Protein AF-A0A2T2UH07-F1 (afdb_monomer)

Nearest PDB structures (foldseek):
  4gcz-assembly1_A  TM=5.084E-01  e=6.368E-14  Bacillus subtilis subsp. subtilis str. 168
  8a7f-assembly1_A  TM=4.560E-01  e=9.699E-15  Pseudomonas putida KT2440
  8a6x-assembly1_B  TM=4.519E-01  e=6.368E-14  Pseudomonas putida KT2440
  4hh2-assembly1_C  TM=7.909E-01  e=1.854E-07  Cereibacter sphaeroides 2.4.1
  4hh2-assembly1_D  TM=7.813E-01  e=3.471E-07  Cereibacter sphaeroides 2.4.1

Secondary structure (DSSP, 8-state):
-------HHHHHHHHHHHHHHHHHHHHHHHHHHHS-SS------HHHHHHHHHHHHHHHHHHHHH-SSEEEEEETTT-BEEEE-HHHHHHH---HHHHTT-BTTTTT-BSSHHHHHHHHHHHHH-SEEEEEEEEEE-TTS-EEEEEEEEEEEEETTEEEEEEEEEE-HHHHHHHHHHHHHHHHHHHHHHHHHHHHHHHHHHHHHHHHHHHHHHHHHHHHHHHHHTT--THHHHHHHHHHHHHHHHHHHHHHHHHHHHHHHT------EEEEHHHHHHHHHHHHHHHHHHTT-EEEE---SS--EEEE-HHHHHHHHHHHHHHHHHHHHHHHHH--STT----SS--EEEE--

Mean predicted aligned error: 16.07 Å

Solvent-accessible surface area (backbone atoms only — not comparable to full-atom values): 19758 Å² total; per-residue (Å²): 134,82,77,86,78,72,48,74,66,52,47,52,48,49,52,48,50,53,48,54,53,52,54,51,49,51,52,56,59,54,54,62,70,71,64,82,73,84,81,92,74,94,73,68,78,66,67,73,61,48,54,64,54,50,52,56,54,49,51,55,49,51,53,52,67,34,84,51,20,35,37,36,22,34,58,85,81,44,21,25,74,41,65,21,62,30,33,27,66,72,32,67,44,53,63,78,73,46,44,71,34,30,56,74,83,65,55,30,49,68,54,70,64,57,57,55,54,55,47,62,48,51,76,78,32,65,58,48,70,78,39,76,48,52,35,26,24,77,87,66,52,76,42,38,28,40,31,30,38,37,61,46,74,56,98,87,42,59,28,32,41,39,40,42,38,82,39,42,71,59,52,50,52,53,50,52,52,52,50,55,50,50,51,52,52,51,54,50,53,53,52,50,54,50,30,43,51,52,24,56,51,46,50,52,52,44,56,66,50,47,55,59,48,53,52,52,45,52,52,39,58,59,46,55,80,77,42,68,74,78,55,33,58,53,39,54,49,52,42,54,52,49,54,52,48,50,56,52,46,52,53,52,40,54,51,30,27,58,72,42,69,69,59,84,77,71,60,41,83,37,53,52,57,62,42,51,50,53,40,50,64,67,48,40,64,63,35,44,75,65,62,33,41,77,49,82,65,76,78,92,66,89,46,72,44,74,41,32,62,69,62,49,35,50,54,52,41,53,53,51,53,51,48,44,54,52,53,47,50,52,66,75,64,71,64,70,88,88,53,83,87,83,74,89,59,68,68,51,74,50,84,119

Foldseek 3Di:
DDDDQQDPVRLVVVVVVLVVLVVVVVVVVVVVVPPPPDDDDDDDPPPVVVVVVVSVVVNVCCQQPDCWWKFKAFLPQQATCFTYVNVCVVQVDDGVVRGRDHLVNQVFAPDPVVVVVVSVVCVVPQKDFQDWGWTAHPVRDIFIWGKIWGWDADPNTIIIMITTGGCRVVVVVVVVVVVVVVVVVVVVVVQLVVLVVVLVVLVVVLVVLVVVLVVLLVVLVVVCVVDDDPVNVVSVVSNVVSVVVNVVSVVVNVVSCVSNVVDDWQWDKDQVVVLLVVLLVVCCVVLVVLQAAEDEDDDPDTDIDGGRSVVSSVVSNVVSVVLSVVVSVVVVVQDDPPDGPDDGHDYDYDPD

Radius of gyration: 42.81 Å; Cα contacts (8 Å, |Δi|>4): 364; chains: 1; bounding box: 102×43×105 Å

pLDDT: mean 77.76, std 18.37, range [28.16, 96.38]

Sequence (352 aa):
MSEPHLTRDELLSENRRLRDALARERAAGESSGAAAGKGSSEASPSAEEDLPRASETLFQRLFRASPVALTLSDFEEKRFIDVNPAMCRLTGYERGELRGRSFAEMDLWEDPGEHEEVRARLDAEDALHDREMRLRTKTGETRELLASFQRLRVRGTEALLSVLADISARKQAERSLREARQETKRAHEQAQDLAQFRSSVITNVTHEVRTPLTVILGFTSILREGVDGSHRRFVDLIERSGQRLLMTLDSILDLAQLESGTLDVDAYPQNVLDVADNVANTTRPFAEEKGLTFETHLPNEALYAEVDAELLARALGHLLDNAVVLIASLLVGGLVGGIPLLGPALTLLAYL

Structure (mmCIF, N/CA/C/O backbone):
data_AF-A0A2T2UH07-F1
#
_entry.id   AF-A0A2T2UH07-F1
#
loop_
_atom_site.group_PDB
_atom_site.id
_atom_site.type_symbol
_atom_site.label_atom_id
_atom_site.label_alt_id
_atom_site.label_comp_id
_atom_site.label_asym_id
_atom_site.label_entity_id
_atom_site.label_seq_id
_atom_site.pdbx_PDB_ins_code
_atom_site.Cartn_x
_atom_site.Cartn_y
_atom_site.Cartn_z
_atom_site.occupancy
_atom_site.B_iso_or_equiv
_atom_site.auth_seq_id
_atom_site.auth_comp_id
_atom_site.auth_asym_id
_atom_site.auth_atom_id
_atom_site.pdbx_PDB_model_num
ATOM 1 N N . MET A 1 1 ? -18.310 -22.591 11.960 1.00 29.55 1 MET A N 1
ATOM 2 C CA . MET A 1 1 ? -19.430 -21.666 12.224 1.00 29.55 1 MET A CA 1
ATOM 3 C C . MET A 1 1 ? -18.843 -20.454 12.925 1.00 29.55 1 MET A C 1
ATOM 5 O O . MET A 1 1 ? -18.616 -20.533 14.122 1.00 29.55 1 MET A O 1
ATOM 9 N N . SER A 1 2 ? -18.474 -19.410 12.177 1.00 28.16 2 SER A N 1
ATOM 10 C CA . SER A 1 2 ? -17.983 -18.162 12.777 1.00 28.16 2 SER A CA 1
ATOM 11 C C . SER A 1 2 ? -19.137 -17.469 13.487 1.00 28.16 2 SER A C 1
ATOM 13 O O . SER A 1 2 ? -20.190 -17.274 12.880 1.00 28.16 2 SER A O 1
ATOM 15 N N . GLU A 1 3 ? -18.953 -17.132 14.763 1.00 33.72 3 GLU A N 1
ATOM 16 C CA . GLU A 1 3 ? -19.869 -16.234 15.463 1.00 33.72 3 GLU A CA 1
ATOM 17 C C . GLU A 1 3 ? -19.932 -14.894 14.704 1.00 33.72 3 GLU A C 1
ATOM 19 O O . GLU A 1 3 ? -18.903 -14.419 14.216 1.00 33.72 3 GLU A O 1
ATOM 24 N N . PRO A 1 4 ? -21.119 -14.287 14.544 1.00 35.44 4 PRO A N 1
ATOM 25 C CA . PRO A 1 4 ? -21.238 -12.990 13.897 1.00 35.44 4 PRO A CA 1
ATOM 26 C C . PRO A 1 4 ? -20.537 -11.931 14.758 1.00 35.44 4 PRO A C 1
ATOM 28 O O . PRO A 1 4 ? -21.011 -11.565 15.832 1.00 35.44 4 PRO A O 1
ATOM 31 N N . HIS A 1 5 ? -19.386 -11.451 14.290 1.00 46.28 5 HIS A N 1
ATOM 32 C CA . HIS A 1 5 ? -18.683 -10.327 14.894 1.00 46.28 5 HIS A CA 1
ATOM 33 C C . HIS A 1 5 ? -19.433 -9.037 14.537 1.00 46.28 5 HIS A C 1
ATOM 35 O O . HIS A 1 5 ? -19.351 -8.580 13.398 1.00 46.28 5 HIS A O 1
ATOM 41 N N . LEU A 1 6 ? -20.179 -8.467 15.492 1.00 52.25 6 LEU A N 1
ATOM 42 C CA . LEU A 1 6 ? -20.796 -7.149 15.316 1.00 52.25 6 LEU A CA 1
ATOM 43 C C . LEU A 1 6 ? -19.697 -6.101 15.068 1.00 52.25 6 LEU A C 1
ATOM 45 O O . LEU A 1 6 ? -18.681 -6.060 15.766 1.00 52.25 6 LEU A O 1
ATOM 49 N N . THR A 1 7 ? -19.902 -5.246 14.073 1.00 55.38 7 THR A N 1
ATOM 50 C CA . THR A 1 7 ? -19.027 -4.109 13.758 1.00 55.38 7 THR A CA 1
ATOM 51 C C . THR A 1 7 ? -19.038 -3.065 14.886 1.00 55.38 7 THR A C 1
ATOM 53 O O . THR A 1 7 ? -19.928 -3.060 15.734 1.00 55.38 7 THR A O 1
ATOM 56 N N . ARG A 1 8 ? -18.057 -2.145 14.921 1.00 50.94 8 ARG A N 1
ATOM 57 C CA . ARG A 1 8 ? -17.991 -1.066 15.935 1.00 50.94 8 ARG A CA 1
ATOM 58 C C . ARG A 1 8 ? -19.293 -0.264 15.995 1.00 50.94 8 ARG A C 1
ATOM 60 O O . ARG A 1 8 ? -19.770 0.017 17.088 1.00 50.94 8 ARG A O 1
ATOM 67 N N . ASP A 1 9 ? -19.866 0.066 14.844 1.00 48.62 9 ASP A N 1
ATOM 68 C CA . ASP A 1 9 ? -21.102 0.845 14.772 1.00 48.62 9 ASP A CA 1
ATOM 69 C C . ASP A 1 9 ? -22.314 0.034 15.220 1.00 48.62 9 ASP A C 1
ATOM 71 O O . ASP A 1 9 ? -23.197 0.576 15.877 1.00 48.62 9 ASP A O 1
ATOM 75 N N . GLU A 1 10 ? -22.337 -1.273 14.957 1.00 55.38 10 GLU A N 1
ATOM 76 C CA . GLU A 1 10 ? -23.379 -2.168 15.459 1.00 55.38 10 GLU A CA 1
ATOM 77 C C . GLU A 1 10 ? -23.258 -2.393 16.968 1.00 55.38 10 GLU A C 1
ATOM 79 O O . GLU A 1 10 ? -24.269 -2.369 17.658 1.00 55.38 10 GLU A O 1
ATOM 84 N N . LEU A 1 11 ? -22.043 -2.529 17.506 1.00 55.81 11 LEU A N 1
ATOM 85 C CA . LEU A 1 11 ? -21.794 -2.606 18.947 1.00 55.81 11 LEU A CA 1
ATOM 86 C C . LEU A 1 11 ? -22.181 -1.304 19.639 1.00 55.81 11 LEU A C 1
ATOM 88 O O . LEU A 1 11 ? -22.871 -1.347 20.648 1.00 55.81 11 LEU A O 1
ATOM 92 N N . LEU A 1 12 ? -21.791 -0.151 19.094 1.00 53.97 12 LEU A N 1
ATOM 93 C CA . LEU A 1 12 ? -22.167 1.163 19.618 1.00 53.97 12 LEU A CA 1
ATOM 94 C C . LEU A 1 12 ? -23.670 1.416 19.490 1.00 53.97 12 LEU A C 1
ATOM 96 O O . LEU A 1 12 ? -24.272 1.961 20.412 1.00 53.97 12 LEU A O 1
ATOM 100 N N . SER A 1 13 ? -24.286 1.005 18.382 1.00 57.75 13 SER A N 1
ATOM 101 C CA . SER A 1 13 ? -25.732 1.075 18.163 1.00 57.75 13 SER A CA 1
ATOM 102 C C . SER A 1 13 ? -26.477 0.170 19.135 1.00 57.75 13 SER A C 1
ATOM 104 O O . SER A 1 13 ? -27.473 0.594 19.708 1.00 57.75 13 SER A O 1
ATOM 106 N N . GLU A 1 14 ? -26.007 -1.054 19.361 1.00 59.94 14 GLU A N 1
ATOM 107 C CA . GLU A 1 14 ? -26.623 -1.991 20.300 1.00 59.94 14 GLU A CA 1
ATOM 108 C C . GLU A 1 14 ? -26.431 -1.525 21.747 1.00 59.94 14 GLU A C 1
ATOM 110 O O . GLU A 1 14 ? -27.367 -1.563 22.539 1.00 59.94 14 GLU A O 1
ATOM 115 N N . ASN A 1 15 ? -25.264 -0.967 22.077 1.00 57.03 15 ASN A N 1
ATOM 116 C CA . ASN A 1 15 ? -25.001 -0.324 23.364 1.00 57.03 15 ASN A CA 1
ATOM 117 C C . ASN A 1 15 ? -25.944 0.873 23.566 1.00 57.03 15 ASN A C 1
ATOM 119 O O . ASN A 1 15 ? -26.558 1.001 24.620 1.00 57.03 15 ASN A O 1
ATOM 123 N N . ARG A 1 16 ? -26.144 1.702 22.532 1.00 63.16 16 ARG A N 1
ATOM 124 C CA . ARG A 1 16 ? -27.093 2.825 22.543 1.00 63.16 16 ARG A CA 1
ATOM 125 C C . ARG A 1 16 ? -28.542 2.343 22.681 1.00 63.16 16 ARG A C 1
ATOM 127 O O . ARG A 1 16 ? -29.267 2.865 23.515 1.00 63.16 16 ARG A O 1
ATOM 134 N N . ARG A 1 17 ? -28.944 1.288 21.964 1.00 65.12 17 ARG A N 1
ATOM 135 C CA . ARG A 1 17 ? -30.278 0.668 22.070 1.00 65.12 17 ARG A CA 1
ATOM 136 C C . ARG A 1 17 ? -30.548 0.095 23.455 1.00 65.12 17 ARG A C 1
ATOM 138 O O . ARG A 1 17 ? -31.638 0.303 23.983 1.00 65.12 17 ARG A O 1
ATOM 145 N N . LEU A 1 18 ? -29.579 -0.609 24.041 1.00 61.09 18 LEU A N 1
ATOM 146 C CA . LEU A 1 18 ? -29.684 -1.141 25.399 1.00 61.09 18 LEU A CA 1
ATOM 147 C C . LEU A 1 18 ? -29.817 0.007 26.406 1.00 61.09 18 LEU A C 1
ATOM 149 O O . LEU A 1 18 ? -30.733 -0.022 27.224 1.00 61.09 18 LEU A O 1
ATOM 153 N N . ARG A 1 19 ? -28.996 1.060 26.289 1.00 60.59 19 ARG A N 1
ATOM 154 C CA . ARG A 1 19 ? -29.122 2.283 27.103 1.00 60.59 19 ARG A CA 1
ATOM 155 C C . ARG A 1 19 ? -30.507 2.926 26.963 1.00 60.59 19 ARG A C 1
ATOM 157 O O . ARG A 1 19 ? -31.136 3.210 27.976 1.00 60.59 19 ARG A O 1
ATOM 164 N N . ASP A 1 20 ? -31.015 3.089 25.742 1.00 60.72 20 ASP A N 1
ATOM 165 C CA . ASP A 1 20 ? -32.325 3.701 25.477 1.00 60.72 20 ASP A CA 1
ATOM 166 C C . ASP A 1 20 ? -33.491 2.847 25.997 1.00 60.72 20 ASP A C 1
ATOM 168 O O . ASP A 1 20 ? -34.537 3.374 26.382 1.00 60.72 20 ASP A O 1
ATOM 172 N N . ALA A 1 21 ? -33.361 1.519 25.979 1.00 58.84 21 ALA A N 1
ATOM 173 C CA . ALA A 1 21 ? -34.345 0.614 26.569 1.00 58.84 21 ALA A CA 1
ATOM 174 C C . ALA A 1 21 ? -34.363 0.742 28.103 1.00 58.84 21 ALA A C 1
ATOM 176 O O . ALA A 1 21 ? -35.434 0.852 28.697 1.00 58.84 21 ALA A O 1
ATOM 177 N N . LEU A 1 22 ? -33.187 0.819 28.727 1.00 55.88 22 LEU A N 1
ATOM 178 C CA . LEU A 1 22 ? -33.018 0.978 30.174 1.00 55.88 22 LEU A CA 1
ATOM 179 C C . LEU A 1 22 ? -33.446 2.361 30.689 1.00 55.88 22 LEU A C 1
ATOM 181 O O . LEU A 1 22 ? -34.093 2.463 31.729 1.00 55.88 22 LEU A O 1
ATOM 185 N N . ALA A 1 23 ? -33.151 3.431 29.948 1.00 52.81 23 ALA A N 1
ATOM 186 C CA . ALA A 1 23 ? -33.601 4.784 30.279 1.00 52.81 23 ALA A CA 1
ATOM 187 C C . ALA A 1 23 ? -35.133 4.915 30.209 1.00 52.81 23 ALA A C 1
ATOM 189 O O . ALA A 1 23 ? -35.742 5.592 31.038 1.00 52.81 23 ALA A O 1
ATOM 190 N N . ARG A 1 24 ? -35.776 4.227 29.254 1.00 56.00 24 ARG A N 1
ATOM 191 C CA . ARG A 1 24 ? -37.243 4.160 29.163 1.00 56.00 24 ARG A CA 1
ATOM 192 C C . ARG A 1 24 ? -37.868 3.407 30.334 1.00 56.00 24 ARG A C 1
ATOM 194 O O . ARG A 1 24 ? -38.917 3.825 30.814 1.00 56.00 24 ARG A O 1
ATOM 201 N N . GLU A 1 25 ? -37.220 2.354 30.825 1.00 53.84 25 GLU A N 1
ATOM 202 C CA . GLU A 1 25 ? -37.684 1.635 32.016 1.00 53.84 25 GLU A CA 1
ATOM 203 C C . GLU A 1 25 ? -37.592 2.508 33.281 1.00 53.84 25 GLU A C 1
ATOM 205 O O . GLU A 1 25 ? -38.528 2.536 34.080 1.00 53.84 25 GLU A O 1
ATOM 210 N N . ARG A 1 26 ? -36.528 3.317 33.416 1.00 50.06 26 ARG A N 1
ATOM 211 C CA . ARG A 1 26 ? -36.399 4.327 34.484 1.00 50.06 26 ARG A CA 1
ATOM 212 C C . ARG A 1 26 ? -37.546 5.339 34.451 1.00 50.06 26 ARG A C 1
ATOM 214 O O . ARG A 1 26 ? -38.163 5.586 35.483 1.00 50.06 26 ARG A O 1
ATOM 221 N N . ALA A 1 27 ? -37.874 5.869 33.272 1.00 47.31 27 ALA A N 1
ATOM 222 C CA . ALA A 1 27 ? -38.979 6.814 33.113 1.00 47.31 27 ALA A CA 1
ATOM 223 C C . ALA A 1 27 ? -40.348 6.187 33.447 1.00 47.31 27 ALA A C 1
ATOM 225 O O . ALA A 1 27 ? -41.178 6.842 34.076 1.00 47.31 27 ALA A O 1
ATOM 226 N N . ALA A 1 28 ? -40.571 4.919 33.082 1.00 45.59 28 ALA A N 1
ATOM 227 C CA . ALA A 1 28 ? -41.800 4.190 33.407 1.00 45.59 28 ALA A CA 1
ATOM 228 C C . ALA A 1 28 ? -41.925 3.875 34.912 1.00 45.59 28 ALA A C 1
ATOM 230 O O . ALA A 1 28 ? -43.019 3.955 35.474 1.00 45.59 28 ALA A O 1
ATOM 231 N N . GLY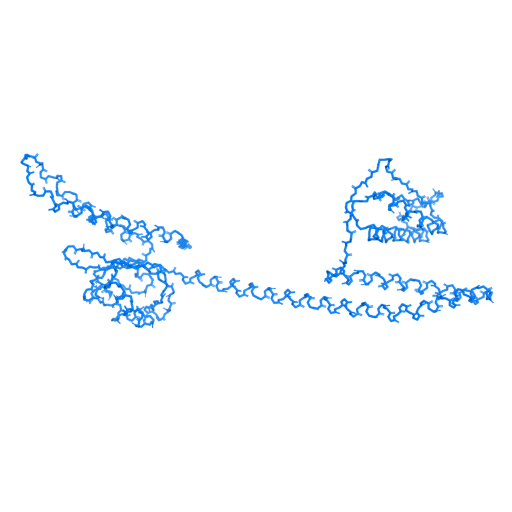 A 1 29 ? -40.809 3.564 35.583 1.00 45.41 29 GLY A N 1
ATOM 232 C CA . GLY A 1 29 ? -40.762 3.363 37.034 1.00 45.41 29 GLY A CA 1
ATOM 233 C C . GLY A 1 29 ? -40.933 4.659 37.837 1.00 45.41 29 GLY A C 1
ATOM 234 O O . GLY A 1 29 ? -41.625 4.667 38.854 1.00 45.41 29 GLY A O 1
ATOM 235 N N . GLU A 1 30 ? -40.360 5.773 37.369 1.00 39.75 30 GLU A N 1
ATOM 236 C CA . GLU A 1 30 ? -40.459 7.088 38.020 1.00 39.75 30 GLU A CA 1
ATOM 237 C C . GLU A 1 30 ? -41.838 7.751 37.804 1.00 39.75 30 GLU A C 1
ATOM 239 O O . GLU A 1 30 ? -42.373 8.355 38.738 1.00 39.75 30 GLU A O 1
ATOM 244 N N . SER A 1 31 ? -42.490 7.583 36.640 1.00 38.09 31 SER A N 1
ATOM 245 C CA . SER A 1 31 ? -43.843 8.126 36.406 1.00 38.09 31 SER A CA 1
ATOM 246 C C . SER A 1 31 ? -44.921 7.450 37.259 1.00 38.09 31 SER A C 1
ATOM 248 O O . SER A 1 31 ? -45.926 8.076 37.597 1.00 38.09 31 SER A O 1
ATOM 250 N N . SER A 1 32 ? -44.711 6.189 37.649 1.00 39.69 32 SER A N 1
ATOM 251 C CA . SER A 1 32 ? -45.640 5.444 38.507 1.00 39.69 32 SER A CA 1
ATOM 252 C C . SER A 1 32 ? -45.613 5.910 39.969 1.00 39.69 32 SER A C 1
ATOM 254 O O . SER A 1 32 ? -46.609 5.750 40.672 1.00 39.69 32 SER A O 1
ATOM 256 N N . GLY A 1 33 ? -44.514 6.520 40.432 1.00 37.28 33 GLY A N 1
ATOM 257 C CA . GLY A 1 33 ? -44.414 7.093 41.781 1.00 37.28 33 GLY A CA 1
ATOM 258 C C . GLY A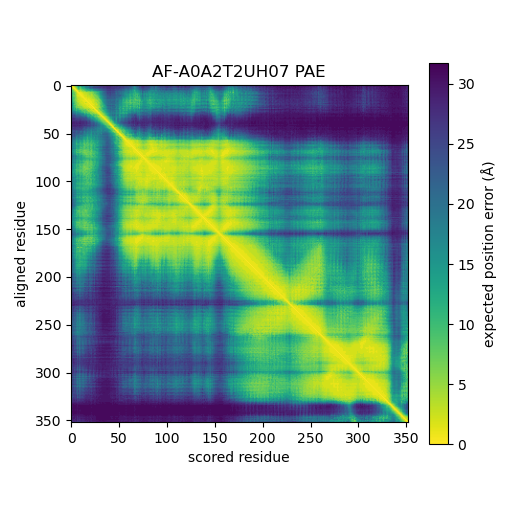 1 33 ? -45.115 8.449 41.932 1.00 37.28 33 GLY A C 1
ATOM 259 O O . GLY A 1 33 ? -45.515 8.814 43.036 1.00 37.28 33 GLY A O 1
ATOM 260 N N . ALA A 1 34 ? -45.306 9.184 40.831 1.00 33.84 34 ALA A N 1
ATOM 261 C CA . ALA A 1 34 ? -45.887 10.530 40.842 1.00 33.84 34 ALA A CA 1
ATOM 262 C C . ALA A 1 34 ? -47.419 10.565 40.645 1.00 33.84 34 ALA A C 1
ATOM 264 O O . ALA A 1 34 ? -48.042 11.586 40.933 1.00 33.84 34 ALA A O 1
ATOM 265 N N . ALA A 1 35 ? -48.045 9.468 40.198 1.00 37.25 35 ALA A N 1
ATOM 266 C CA . ALA A 1 35 ? -49.491 9.402 39.943 1.00 37.25 35 ALA A CA 1
ATOM 267 C C . ALA A 1 35 ? -50.338 8.911 41.140 1.00 37.25 35 ALA A C 1
ATOM 269 O O . ALA A 1 35 ? -51.564 8.916 41.063 1.00 37.25 35 ALA A O 1
ATOM 270 N N . ALA A 1 36 ? -49.731 8.557 42.281 1.00 38.44 36 ALA A N 1
ATOM 271 C CA . ALA A 1 36 ? -50.445 8.068 43.473 1.00 38.44 36 ALA A CA 1
ATOM 272 C C . ALA A 1 36 ? -51.206 9.162 44.269 1.00 38.44 36 ALA A C 1
ATOM 274 O O . ALA A 1 36 ? -51.622 8.946 45.407 1.00 38.44 36 ALA A O 1
ATOM 275 N N . GLY A 1 37 ? -51.402 10.350 43.690 1.00 39.06 37 GLY A N 1
ATOM 276 C CA . GLY A 1 37 ? -52.064 11.484 44.325 1.00 39.06 37 GLY A CA 1
ATOM 277 C C . GLY A 1 37 ? -53.281 11.973 43.547 1.00 39.06 37 GLY A C 1
ATOM 278 O O . GLY A 1 37 ? -53.163 12.947 42.811 1.00 39.06 37 GLY A O 1
ATOM 279 N N . LYS A 1 38 ? -54.448 11.385 43.855 1.00 35.84 38 LYS A N 1
ATOM 280 C CA . LYS A 1 38 ? -55.837 11.800 43.529 1.00 35.84 38 LYS A CA 1
ATOM 281 C C . LYS A 1 38 ? -56.471 11.148 42.293 1.00 35.84 38 LYS A C 1
ATOM 283 O O . LYS A 1 38 ? -56.147 11.487 41.164 1.00 35.84 38 LYS A O 1
ATOM 288 N N . GLY A 1 39 ? -57.519 10.359 42.543 1.00 32.28 39 GLY A N 1
ATOM 289 C CA . GLY A 1 39 ? -58.560 10.063 41.555 1.00 32.28 39 GLY A CA 1
ATOM 290 C C . GLY A 1 39 ? -59.106 8.645 41.650 1.00 32.28 39 GLY A C 1
ATOM 291 O O . GLY A 1 39 ? -58.560 7.729 41.058 1.00 32.28 39 GLY A O 1
ATOM 292 N N . SER A 1 40 ? -60.193 8.474 42.394 1.00 39.88 40 SER A N 1
ATOM 293 C CA . SER A 1 40 ? -60.992 7.252 42.492 1.00 39.88 40 SER A CA 1
ATOM 294 C C . SER A 1 40 ? -61.578 6.846 41.132 1.00 39.88 40 SER A C 1
ATOM 296 O O . SER A 1 40 ? -62.233 7.680 40.516 1.00 39.88 40 SER A O 1
ATOM 298 N N . SER A 1 41 ? -61.427 5.584 40.710 1.00 36.25 41 SER A N 1
ATOM 299 C CA . SER A 1 41 ? -62.457 4.763 40.032 1.00 36.25 41 SER A CA 1
ATOM 300 C C . SER A 1 41 ? -61.851 3.427 39.566 1.00 36.25 41 SER A C 1
ATOM 302 O O . SER A 1 41 ? -60.809 3.405 38.925 1.00 36.25 41 SER A O 1
ATOM 304 N N . GLU A 1 42 ? -62.511 2.336 39.962 1.00 40.44 42 GLU A N 1
ATOM 305 C CA . GLU A 1 42 ? -62.424 0.939 39.495 1.00 40.44 42 GLU A CA 1
ATOM 306 C C . GLU A 1 42 ? -61.429 0.625 38.353 1.00 40.44 42 GLU A C 1
ATOM 308 O O . GLU A 1 42 ? -61.790 0.589 37.178 1.00 40.44 42 GLU A O 1
ATOM 313 N N . ALA A 1 43 ? -60.186 0.281 38.709 1.00 37.75 43 ALA A N 1
ATOM 314 C CA . ALA A 1 43 ? -59.277 -0.468 37.844 1.00 37.75 43 ALA A CA 1
ATOM 315 C C . ALA A 1 43 ? -59.313 -1.954 38.240 1.00 37.75 43 ALA A C 1
ATOM 317 O O . ALA A 1 43 ? -59.218 -2.306 39.416 1.00 37.75 43 ALA A O 1
ATOM 318 N N . SER A 1 44 ? -59.500 -2.835 37.254 1.00 37.06 44 SER A N 1
ATOM 319 C CA . SER A 1 44 ? -59.466 -4.289 37.450 1.00 37.06 44 SER A CA 1
ATOM 320 C C . SER A 1 44 ? -58.085 -4.730 37.968 1.00 37.06 44 SER A C 1
ATOM 322 O O . SER A 1 44 ? -57.084 -4.322 37.378 1.00 37.06 44 SER A O 1
ATOM 324 N N . PRO A 1 45 ? -57.995 -5.606 38.989 1.00 43.66 45 PRO A N 1
ATOM 325 C CA . PRO A 1 45 ? -56.726 -5.959 39.639 1.00 43.66 45 PRO A CA 1
ATOM 326 C C . PRO A 1 45 ? -55.719 -6.693 38.731 1.00 43.66 45 PRO A C 1
ATOM 328 O O . PRO A 1 45 ? -54.562 -6.840 39.099 1.00 43.66 45 PRO A O 1
ATOM 331 N N . SER A 1 46 ? -56.117 -7.135 37.533 1.00 45.81 46 SER A N 1
ATOM 332 C CA . SER A 1 46 ? -55.241 -7.874 36.615 1.00 45.81 46 SER A CA 1
ATOM 333 C C . SER A 1 46 ? -54.298 -6.990 35.786 1.00 45.81 46 SER A C 1
ATOM 335 O O . SER A 1 46 ? -53.216 -7.434 35.430 1.00 45.81 46 SER A O 1
ATOM 337 N N . ALA A 1 47 ? -54.665 -5.742 35.468 1.00 45.06 47 ALA A N 1
ATOM 338 C CA . ALA A 1 47 ? -53.865 -4.912 34.554 1.00 45.06 47 ALA A CA 1
ATOM 339 C C . ALA A 1 47 ? -52.659 -4.229 35.234 1.00 45.06 47 ALA A C 1
ATOM 341 O O . ALA A 1 47 ? -51.632 -4.016 34.590 1.00 45.06 47 ALA A O 1
ATOM 342 N N . GLU A 1 48 ? -52.762 -3.913 36.529 1.00 42.28 48 GLU A N 1
ATOM 343 C CA . GLU A 1 48 ? -51.674 -3.299 37.310 1.00 42.28 48 GLU A CA 1
ATOM 344 C C . GLU A 1 48 ? -50.618 -4.321 37.770 1.00 42.28 48 GLU A C 1
ATOM 346 O O . GLU A 1 48 ? -49.446 -3.972 37.907 1.00 42.28 48 GLU A O 1
ATOM 351 N N . GLU A 1 49 ? -50.987 -5.596 37.943 1.00 41.22 49 GLU A N 1
ATOM 352 C CA . GLU A 1 49 ? -50.052 -6.662 38.341 1.00 41.22 49 GLU A CA 1
ATOM 353 C C . GLU A 1 49 ? -49.239 -7.247 37.168 1.00 41.22 49 GLU A C 1
ATOM 355 O O . GLU A 1 49 ? -48.137 -7.770 37.376 1.00 41.22 49 GLU A O 1
ATOM 360 N N . ASP A 1 50 ? -49.742 -7.145 35.933 1.00 41.41 50 ASP A N 1
ATOM 361 C CA . ASP A 1 50 ? -49.115 -7.746 34.745 1.00 41.41 50 ASP A CA 1
ATOM 362 C C . ASP A 1 50 ? -47.982 -6.889 34.149 1.00 41.41 50 ASP A C 1
ATOM 364 O O . ASP A 1 50 ? -47.005 -7.425 33.614 1.00 41.41 50 ASP A O 1
ATOM 368 N N . LEU A 1 51 ? -48.051 -5.560 34.279 1.00 38.31 51 LEU A N 1
ATOM 369 C CA . LEU A 1 51 ? -47.069 -4.626 33.708 1.00 38.31 51 LEU A CA 1
ATOM 370 C C . LEU A 1 51 ? -45.660 -4.727 34.340 1.00 38.31 51 LEU A C 1
ATOM 372 O O . LEU A 1 51 ? -44.680 -4.825 33.592 1.00 38.31 51 LEU A O 1
ATOM 376 N N . PRO A 1 52 ? -45.514 -4.769 35.683 1.00 52.22 52 PRO A N 1
ATOM 377 C CA . PRO A 1 52 ? -44.212 -4.931 36.336 1.00 52.22 52 PRO A CA 1
ATOM 378 C C . PRO A 1 52 ? -43.556 -6.275 35.994 1.00 52.22 52 PRO A C 1
ATOM 380 O O . PRO A 1 52 ? -42.351 -6.348 35.745 1.00 52.22 52 PRO A O 1
ATOM 383 N N . ARG A 1 53 ? -44.361 -7.344 35.906 1.00 50.31 53 ARG A N 1
ATOM 384 C CA . ARG A 1 53 ? -43.898 -8.691 35.537 1.00 50.31 53 ARG A CA 1
ATOM 385 C C . ARG A 1 53 ? -43.455 -8.765 34.077 1.00 50.31 53 ARG A C 1
ATOM 387 O O . ARG A 1 53 ? -42.467 -9.438 33.772 1.00 50.31 53 ARG A O 1
ATOM 394 N N . ALA A 1 54 ? -44.152 -8.071 33.178 1.00 47.06 54 ALA A N 1
ATOM 395 C CA . ALA A 1 54 ? -43.791 -8.001 31.766 1.00 47.06 54 ALA A CA 1
ATOM 396 C C . ALA A 1 54 ? -42.461 -7.256 31.542 1.00 47.06 54 ALA A C 1
ATOM 398 O O . ALA A 1 54 ? -41.622 -7.746 30.783 1.00 47.06 54 ALA A O 1
ATOM 399 N N . SER A 1 55 ? -42.234 -6.135 32.242 1.00 53.03 55 SER A N 1
ATOM 400 C CA . SER A 1 55 ? -40.978 -5.364 32.174 1.00 53.03 55 SER A CA 1
ATOM 401 C C . SER A 1 55 ? -39.779 -6.176 32.673 1.00 53.03 55 SER A C 1
ATOM 403 O O . SER A 1 55 ? -38.774 -6.323 31.974 1.00 53.03 55 SER A O 1
ATOM 405 N N . GLU A 1 56 ? -39.928 -6.833 33.826 1.00 60.41 56 GLU A N 1
ATOM 406 C CA . GLU A 1 56 ? -38.870 -7.653 34.422 1.00 60.41 56 GLU A CA 1
ATOM 407 C C . GLU A 1 56 ? -38.531 -8.886 33.565 1.00 60.41 56 GLU A C 1
ATOM 409 O O . GLU A 1 56 ? -37.363 -9.257 33.409 1.00 60.41 56 GLU A O 1
ATOM 414 N N . THR A 1 57 ? -39.540 -9.482 32.924 1.00 64.56 57 THR A N 1
ATOM 415 C CA . THR A 1 57 ? -39.347 -10.593 31.982 1.00 64.56 57 THR A CA 1
ATOM 416 C C . THR A 1 57 ? -38.631 -10.135 30.706 1.00 64.56 57 THR A C 1
ATOM 418 O O . THR A 1 57 ? -37.805 -10.873 30.162 1.00 64.56 57 THR A O 1
ATOM 421 N N . LEU A 1 58 ? -38.917 -8.924 30.217 1.00 66.38 58 LEU A N 1
ATOM 422 C CA . LEU A 1 58 ? -38.280 -8.366 29.024 1.00 66.38 58 LEU A CA 1
ATOM 423 C C . LEU A 1 58 ? -36.808 -8.019 29.276 1.00 66.38 58 LEU A C 1
ATOM 425 O O . LEU A 1 58 ? -35.956 -8.422 28.481 1.00 66.38 58 LEU A O 1
ATOM 429 N N . PHE A 1 59 ? -36.492 -7.355 30.392 1.00 69.56 59 PHE A N 1
ATOM 430 C CA . PHE A 1 59 ? -35.110 -7.047 30.771 1.00 69.56 59 PHE A CA 1
ATOM 431 C C . PHE A 1 59 ? -34.265 -8.320 30.887 1.00 69.56 59 PHE A C 1
ATOM 433 O O . PHE A 1 59 ? -33.196 -8.412 30.284 1.00 69.56 59 PHE A O 1
ATOM 440 N N . GLN A 1 60 ? -34.762 -9.348 31.585 1.00 73.69 60 GLN A N 1
ATOM 441 C CA . GLN A 1 60 ? -34.045 -10.620 31.718 1.00 73.69 60 GLN A CA 1
ATOM 442 C C . GLN A 1 60 ? -33.780 -11.283 30.364 1.00 73.69 60 GLN A C 1
ATOM 444 O O . GLN A 1 60 ? -32.691 -11.820 30.148 1.00 73.69 60 GLN A O 1
ATOM 449 N N . ARG A 1 61 ? -34.747 -11.234 29.440 1.00 75.75 61 ARG A N 1
ATOM 450 C CA . ARG A 1 61 ? -34.580 -11.773 28.084 1.00 75.75 61 ARG A CA 1
ATOM 451 C C . ARG A 1 61 ? -33.515 -11.006 27.305 1.00 75.75 61 ARG A C 1
ATOM 453 O O . ARG A 1 61 ? -32.620 -11.647 26.763 1.00 75.75 61 ARG A O 1
ATOM 460 N N . LEU A 1 62 ? -33.565 -9.673 27.290 1.00 75.56 62 LEU A N 1
ATOM 461 C CA . LEU A 1 62 ? -32.585 -8.834 26.585 1.00 75.56 62 LEU A CA 1
ATOM 462 C C . LEU A 1 62 ? -31.179 -8.985 27.172 1.00 75.56 62 LEU A C 1
ATOM 464 O O . LEU A 1 62 ? -30.218 -9.210 26.441 1.00 75.56 62 LEU A O 1
ATOM 468 N N . PHE A 1 63 ? -31.065 -8.955 28.499 1.00 82.19 63 PHE A N 1
ATOM 469 C CA . PHE A 1 63 ? -29.798 -9.126 29.202 1.00 82.19 63 PHE A CA 1
ATOM 470 C C . PHE A 1 63 ? -29.145 -10.474 28.867 1.00 82.19 63 PHE A C 1
ATOM 472 O O . PHE A 1 63 ? -27.954 -10.530 28.561 1.00 82.19 63 PHE A O 1
ATOM 479 N N . ARG A 1 64 ? -29.926 -11.565 28.878 1.00 84.75 64 ARG A N 1
ATOM 480 C CA . ARG A 1 64 ? -29.445 -12.927 28.584 1.00 84.75 64 ARG A CA 1
ATOM 481 C C . ARG A 1 64 ? -29.147 -13.159 27.105 1.00 84.75 64 ARG A C 1
ATOM 483 O O . ARG A 1 64 ? -28.202 -13.886 26.814 1.00 84.75 64 ARG A O 1
ATOM 490 N N . ALA A 1 65 ? -29.951 -12.586 26.210 1.00 82.31 65 ALA A N 1
AT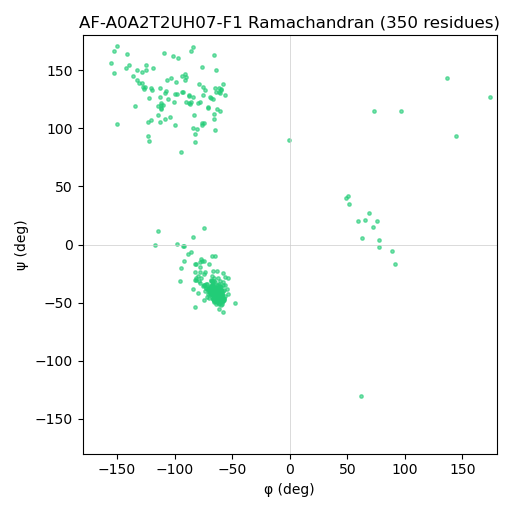OM 491 C CA . ALA A 1 65 ? -29.819 -12.757 24.765 1.00 82.31 65 ALA A CA 1
ATOM 492 C C . ALA A 1 65 ? -28.750 -11.849 24.141 1.00 82.31 65 ALA A C 1
ATOM 494 O O . ALA A 1 65 ? -28.322 -12.120 23.022 1.00 82.31 65 ALA A O 1
ATOM 495 N N . SER A 1 66 ? -28.313 -10.798 24.847 1.00 84.69 66 SER A N 1
ATOM 496 C CA . SER A 1 66 ? -27.297 -9.877 24.339 1.00 84.69 66 SER A CA 1
ATOM 497 C C . SER A 1 66 ? -26.011 -10.623 23.944 1.00 84.69 66 SER A C 1
ATOM 499 O O . SER A 1 66 ? -25.470 -11.391 24.752 1.00 84.69 66 SER A O 1
ATOM 501 N N . PRO A 1 67 ? -25.492 -10.396 22.723 1.00 83.25 67 PRO A N 1
ATOM 502 C CA . PRO A 1 67 ? -24.225 -10.971 22.280 1.00 83.25 67 PRO A CA 1
ATOM 503 C C . PRO A 1 67 ? -23.016 -10.275 22.923 1.00 83.25 67 PRO A C 1
ATOM 505 O O . PRO A 1 67 ? -21.909 -10.806 22.877 1.00 83.25 67 PRO A O 1
ATOM 508 N N . VAL A 1 68 ? -23.225 -9.109 23.539 1.00 88.31 68 VAL A N 1
ATOM 509 C CA . VAL A 1 68 ? -22.192 -8.310 24.206 1.00 88.31 68 VAL A CA 1
ATOM 510 C C . VAL A 1 68 ? -22.141 -8.669 25.685 1.00 88.31 68 VAL A C 1
ATOM 512 O O . VAL A 1 68 ? -23.177 -8.957 26.291 1.00 88.31 68 VAL A O 1
ATOM 515 N N . ALA A 1 69 ? -20.952 -8.659 26.288 1.00 93.00 69 ALA A N 1
ATOM 516 C CA . ALA A 1 69 ? -20.814 -8.937 27.709 1.00 93.00 69 ALA A CA 1
ATOM 517 C C . ALA A 1 69 ? -21.470 -7.823 28.538 1.00 93.00 69 ALA A C 1
ATOM 519 O O . ALA A 1 69 ? -21.174 -6.640 28.373 1.00 93.00 69 ALA A O 1
ATOM 520 N N . LEU A 1 70 ? -22.390 -8.223 29.416 1.00 91.94 70 LEU A N 1
ATOM 521 C CA . LEU A 1 70 ? -23.139 -7.336 30.296 1.00 91.94 70 LEU A CA 1
ATOM 522 C C . LEU A 1 70 ? -22.978 -7.784 31.743 1.00 91.94 70 LEU A C 1
ATOM 524 O O . LEU A 1 70 ? -23.128 -8.971 32.060 1.00 91.94 70 LEU A O 1
ATOM 528 N N . THR A 1 71 ? -22.748 -6.818 32.626 1.00 91.81 71 THR A N 1
ATOM 529 C CA . THR A 1 71 ? -22.713 -7.045 34.072 1.00 91.81 71 THR A CA 1
ATOM 530 C C . THR A 1 71 ? -23.568 -6.028 34.791 1.00 91.81 71 THR A C 1
ATOM 532 O O . THR A 1 71 ? -23.518 -4.846 34.468 1.00 91.81 71 THR A O 1
ATOM 535 N N . LEU A 1 72 ? -24.299 -6.484 35.798 1.00 89.50 72 LEU A N 1
ATOM 536 C CA . LEU A 1 72 ? -24.942 -5.629 36.779 1.00 89.50 72 LEU A CA 1
ATOM 537 C C . LEU A 1 72 ? -24.211 -5.826 38.107 1.00 89.50 72 LEU A C 1
ATOM 539 O O . LEU A 1 72 ? -24.163 -6.948 38.615 1.00 89.50 72 LEU A O 1
ATOM 543 N N . SER A 1 73 ? -23.633 -4.769 38.663 1.00 90.38 73 SER A N 1
ATOM 544 C CA . SER A 1 73 ? -22.928 -4.806 39.949 1.00 90.38 73 SER A CA 1
ATOM 545 C C . SER A 1 73 ? -23.493 -3.781 40.918 1.00 90.38 73 SER A C 1
ATOM 547 O O . SER A 1 73 ? -23.977 -2.737 40.498 1.00 90.38 73 SER A O 1
ATOM 549 N N . ASP A 1 74 ? -23.423 -4.070 42.210 1.00 90.19 74 ASP A N 1
ATOM 550 C CA . ASP A 1 74 ? -23.717 -3.093 43.254 1.00 90.19 74 ASP A CA 1
ATOM 551 C C . ASP A 1 74 ? -22.689 -1.954 43.188 1.00 90.19 74 ASP A C 1
ATOM 553 O O . ASP A 1 74 ? -21.488 -2.217 43.056 1.00 90.19 74 ASP A O 1
ATOM 557 N N . PHE A 1 75 ? -23.152 -0.703 43.208 1.00 85.38 75 PHE A N 1
ATOM 558 C CA . PHE A 1 75 ? -22.263 0.449 43.068 1.00 85.38 75 PHE A CA 1
ATOM 559 C C . PHE A 1 75 ? -21.389 0.648 44.313 1.00 85.38 75 PHE A C 1
ATOM 561 O O . PHE A 1 75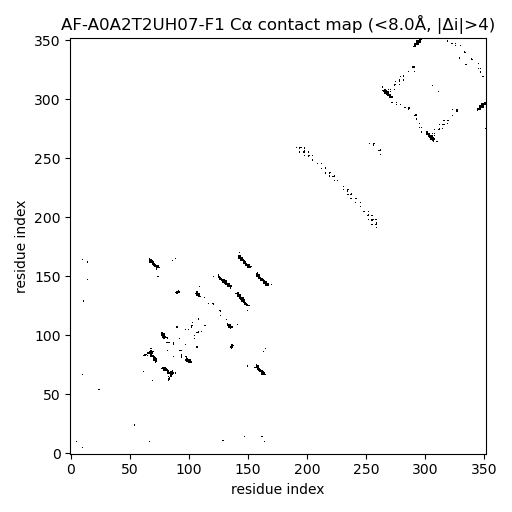 ? -20.213 0.981 44.185 1.00 85.38 75 PHE A O 1
ATOM 568 N N . GLU A 1 76 ? -21.905 0.408 45.516 1.00 84.75 76 GLU A N 1
ATOM 569 C CA . GLU A 1 76 ? -21.160 0.609 46.765 1.00 84.75 76 GLU A CA 1
ATOM 570 C C . GLU A 1 76 ? -20.254 -0.585 47.071 1.00 84.75 76 GLU A C 1
ATOM 572 O O . GLU A 1 76 ? -19.035 -0.439 47.183 1.00 84.75 76 GLU A O 1
ATOM 577 N N . GLU A 1 77 ? -20.832 -1.786 47.104 1.00 85.06 77 GLU A N 1
ATOM 578 C CA . GLU A 1 77 ? -20.142 -3.029 47.465 1.00 85.06 77 GLU A CA 1
ATOM 579 C C . GLU A 1 77 ? -19.244 -3.558 46.337 1.00 85.06 77 GLU A C 1
ATOM 581 O O . GLU A 1 77 ? -18.415 -4.442 46.559 1.00 85.06 77 GLU A O 1
ATOM 586 N N . LYS A 1 78 ? -19.393 -3.036 45.109 1.00 86.31 78 LYS A N 1
ATOM 587 C CA . LYS A 1 78 ? -18.620 -3.417 43.908 1.00 86.31 78 LYS A CA 1
ATOM 588 C C . LYS A 1 78 ? -18.757 -4.896 43.531 1.00 86.31 78 LYS A C 1
ATOM 590 O O . LYS A 1 78 ? -17.905 -5.447 42.831 1.00 86.31 78 LYS A O 1
ATOM 595 N N . ARG A 1 79 ? -19.815 -5.559 44.001 1.00 91.25 79 ARG A N 1
ATOM 596 C CA . ARG A 1 79 ? -20.061 -6.993 43.797 1.00 91.25 79 ARG A CA 1
ATOM 597 C C . ARG A 1 79 ? -21.035 -7.225 42.654 1.00 91.25 79 ARG A C 1
ATOM 599 O O . ARG A 1 79 ? -22.034 -6.522 42.529 1.00 91.25 79 ARG A O 1
ATOM 606 N N . PHE A 1 80 ? -20.781 -8.241 41.836 1.00 91.25 80 PHE A N 1
ATOM 607 C CA . PHE A 1 80 ? -21.686 -8.631 40.759 1.00 91.25 80 PHE A CA 1
ATOM 608 C C . PHE A 1 80 ? -23.033 -9.101 41.316 1.00 91.25 80 PHE A C 1
ATOM 610 O O . PHE A 1 80 ? -23.124 -10.131 41.986 1.00 91.25 80 PHE A O 1
ATOM 617 N N . ILE A 1 81 ? -24.095 -8.377 40.977 1.00 89.56 81 ILE A N 1
ATOM 618 C CA . ILE A 1 81 ? -25.480 -8.787 41.212 1.00 89.56 81 ILE A CA 1
ATOM 619 C C . ILE A 1 81 ? -25.841 -9.877 40.199 1.00 89.56 81 ILE A C 1
ATOM 621 O O . ILE A 1 81 ? -26.367 -10.933 40.574 1.00 89.56 81 ILE A O 1
ATOM 625 N N . ASP A 1 82 ? -25.522 -9.636 38.922 1.00 89.12 82 ASP A N 1
ATOM 626 C CA . ASP A 1 82 ? -25.721 -10.594 37.840 1.00 89.12 82 ASP A CA 1
ATOM 627 C C . ASP A 1 82 ? -24.777 -10.361 36.648 1.00 89.12 82 ASP A C 1
ATOM 629 O O . ASP A 1 82 ? -24.301 -9.254 36.402 1.00 89.12 82 ASP A O 1
ATOM 633 N N . VAL A 1 83 ? -24.542 -11.418 35.871 1.00 92.88 83 VAL A N 1
ATOM 634 C CA . VAL A 1 83 ? -23.752 -11.400 34.632 1.00 92.88 83 VAL A CA 1
ATOM 635 C C . VAL A 1 83 ? -24.456 -12.205 33.546 1.00 92.88 83 VAL A C 1
ATOM 637 O O . VAL A 1 83 ? -25.130 -13.215 33.821 1.00 92.88 83 VAL A O 1
ATOM 640 N N . ASN A 1 84 ? -24.342 -11.752 32.300 1.00 92.31 84 ASN A N 1
ATOM 641 C CA . ASN A 1 84 ? -24.945 -12.446 31.171 1.00 92.31 84 ASN A CA 1
ATOM 642 C C . ASN A 1 84 ? -24.031 -13.560 30.613 1.00 92.31 84 ASN A C 1
ATOM 644 O O . ASN A 1 84 ? -22.850 -13.631 30.953 1.00 92.31 84 ASN A O 1
ATOM 648 N N . PRO A 1 85 ? -24.554 -14.457 29.755 1.00 94.38 85 PRO A N 1
ATOM 649 C CA . PRO A 1 85 ? -23.761 -15.540 29.178 1.00 94.38 85 PRO A CA 1
ATOM 650 C C . PRO A 1 85 ? -22.569 -15.053 28.345 1.00 94.38 85 PRO A C 1
ATOM 652 O O . PRO A 1 85 ? -21.542 -15.724 28.313 1.00 94.38 85 PRO A O 1
ATOM 655 N N . ALA A 1 86 ? -22.683 -13.894 27.687 1.00 93.12 86 ALA A N 1
ATOM 656 C CA . ALA A 1 86 ? -21.584 -13.314 26.920 1.00 93.12 86 ALA A CA 1
ATOM 657 C C . ALA A 1 86 ? -20.402 -12.908 27.817 1.00 93.12 86 ALA A C 1
ATOM 659 O O . ALA A 1 86 ? -19.261 -13.156 27.445 1.00 93.12 86 ALA A O 1
ATOM 660 N N . MET A 1 87 ? -20.653 -12.392 29.025 1.00 94.31 87 MET A N 1
ATOM 661 C CA . MET A 1 87 ? -19.600 -12.113 30.009 1.00 94.31 87 MET A CA 1
ATOM 662 C C . MET A 1 87 ? -18.874 -13.387 30.455 1.00 94.31 87 MET A C 1
ATOM 664 O O . MET A 1 87 ? -17.647 -13.403 30.562 1.00 94.31 87 MET A O 1
ATOM 668 N N . CYS A 1 88 ? -19.612 -14.478 30.672 1.00 94.38 88 CYS A N 1
ATOM 669 C CA . CYS A 1 88 ? -19.008 -15.771 30.992 1.00 94.38 88 CYS A CA 1
ATOM 670 C C . CYS A 1 88 ? -18.114 -16.276 29.850 1.00 94.38 88 CYS A C 1
ATOM 672 O O . CYS A 1 88 ? -16.998 -16.718 30.102 1.00 94.38 88 CYS A O 1
ATOM 674 N N . ARG A 1 89 ? -18.562 -16.155 28.589 1.00 94.12 89 ARG A N 1
ATOM 675 C CA . ARG A 1 89 ? -17.744 -16.513 27.415 1.00 94.12 89 ARG A CA 1
ATOM 676 C C . ARG A 1 89 ? -16.500 -15.635 27.276 1.00 94.12 89 ARG A C 1
ATOM 678 O O . ARG A 1 89 ? -15.430 -16.167 27.013 1.00 94.12 89 ARG A O 1
ATOM 685 N N . LEU A 1 90 ? -16.638 -14.323 27.476 1.00 92.88 90 LEU A N 1
ATOM 686 C CA . LEU A 1 90 ? -15.537 -13.362 27.368 1.00 92.88 90 LEU A CA 1
ATOM 687 C C . LEU A 1 90 ? -14.436 -13.637 28.397 1.00 92.88 90 LEU A C 1
ATOM 689 O O . LEU A 1 90 ? -13.255 -13.587 28.074 1.00 92.88 90 LEU A O 1
ATOM 693 N N . THR A 1 91 ? -14.827 -13.901 29.643 1.00 93.00 91 THR A N 1
ATOM 694 C CA . THR A 1 91 ? -13.881 -14.018 30.762 1.00 93.00 91 THR A CA 1
ATOM 695 C C . THR A 1 91 ? -13.438 -15.449 31.056 1.00 93.00 91 THR A C 1
ATOM 697 O O . THR A 1 91 ? -12.415 -15.644 31.709 1.00 93.00 91 THR A O 1
ATOM 700 N N . GLY A 1 92 ? -14.195 -16.451 30.604 1.00 93.06 92 GLY A N 1
ATOM 701 C CA . GLY A 1 92 ? -13.974 -17.864 30.918 1.00 93.06 92 GLY A CA 1
ATOM 702 C C . GLY A 1 92 ? -14.438 -18.284 32.318 1.00 93.06 92 GLY A C 1
ATOM 703 O O . GLY A 1 92 ? -14.225 -19.433 32.702 1.00 93.06 92 GLY A O 1
ATOM 704 N N . TYR A 1 93 ? -15.058 -17.383 33.087 1.00 93.69 93 TYR A N 1
ATOM 705 C CA . TYR A 1 93 ? -15.638 -17.701 34.393 1.00 93.69 93 TYR A CA 1
ATOM 706 C C . TYR A 1 93 ? -17.104 -18.108 34.283 1.00 93.69 93 TYR A C 1
ATOM 708 O O . TYR A 1 93 ? -17.876 -17.565 33.485 1.00 93.69 93 TYR A O 1
ATOM 716 N N . GLU A 1 94 ? -17.525 -19.017 35.154 1.00 93.75 94 GLU A N 1
ATOM 717 C CA . GLU A 1 94 ? -18.934 -19.352 35.285 1.00 93.75 94 GLU A CA 1
ATOM 718 C C . GLU A 1 94 ? -19.695 -18.264 36.050 1.00 93.75 94 GLU A C 1
ATOM 720 O O . GLU A 1 94 ? -19.169 -17.575 36.925 1.00 93.75 94 GLU A O 1
ATOM 725 N N . ARG A 1 95 ? -20.995 -18.134 35.766 1.00 91.88 95 ARG A N 1
ATOM 726 C CA . ARG A 1 95 ? -21.865 -17.150 36.431 1.00 91.88 95 ARG A CA 1
ATOM 727 C C . ARG A 1 95 ? -21.837 -17.279 37.958 1.00 91.88 95 ARG A C 1
ATOM 729 O O . ARG A 1 95 ? -21.891 -16.263 38.643 1.00 91.88 95 ARG A O 1
ATOM 736 N N . GLY A 1 96 ? -21.778 -18.508 38.478 1.00 90.94 96 GLY A N 1
ATOM 737 C CA . GLY A 1 96 ? -21.714 -18.773 39.917 1.00 90.94 96 GLY A CA 1
ATOM 738 C C . GLY A 1 96 ? -20.401 -18.328 40.564 1.00 90.94 96 GLY A C 1
ATOM 739 O O . GLY A 1 96 ? -20.419 -17.917 41.717 1.00 90.94 96 GLY A O 1
ATOM 740 N N . GLU A 1 97 ? -19.295 -18.349 39.814 1.00 91.88 97 GLU A N 1
ATOM 741 C CA . GLU A 1 97 ? -17.986 -17.870 40.277 1.00 91.88 97 GLU A CA 1
ATOM 742 C C . GLU A 1 97 ? -17.924 -16.338 40.320 1.00 91.88 97 GLU A C 1
ATOM 744 O O . GLU A 1 97 ? -17.283 -15.770 41.200 1.00 91.88 97 GLU A O 1
ATOM 749 N N . LEU A 1 98 ? -18.597 -15.672 39.375 1.00 90.62 98 LEU A N 1
ATOM 750 C CA . LEU A 1 98 ? -18.627 -14.212 39.284 1.00 90.62 98 LEU A CA 1
ATOM 751 C C . LEU A 1 98 ? -19.613 -13.590 40.278 1.00 90.62 98 LEU A C 1
ATOM 753 O O . LEU A 1 98 ? -19.320 -12.565 40.887 1.00 90.62 98 LEU A O 1
ATOM 757 N N . ARG A 1 99 ? -20.799 -14.179 40.452 1.00 91.94 99 ARG A N 1
ATOM 758 C CA . ARG A 1 99 ? -21.868 -13.576 41.258 1.00 91.94 99 ARG A CA 1
ATOM 759 C C . ARG A 1 99 ? -21.437 -13.384 42.716 1.00 91.94 99 ARG A C 1
ATOM 761 O O . ARG A 1 99 ? -20.952 -14.305 43.362 1.00 91.94 99 ARG A O 1
ATOM 768 N N . GLY A 1 100 ? -21.667 -12.186 43.246 1.00 88.88 100 GLY A N 1
ATOM 769 C CA . GLY A 1 100 ? -21.294 -11.809 44.609 1.00 88.88 100 GLY A CA 1
ATOM 770 C C . GLY A 1 100 ? -19.810 -11.486 44.793 1.00 88.88 100 GLY A C 1
ATOM 771 O O . GLY A 1 100 ? -19.430 -11.076 45.887 1.00 88.88 100 GLY A O 1
ATOM 772 N N . ARG A 1 101 ? -18.972 -11.613 43.758 1.00 91.69 101 ARG A N 1
ATOM 773 C CA . ARG A 1 101 ? -17.559 -11.209 43.788 1.00 91.69 101 ARG A CA 1
ATOM 774 C C . ARG A 1 101 ? -17.362 -9.869 43.093 1.00 91.69 101 ARG A C 1
ATOM 776 O O . ARG A 1 101 ? -18.247 -9.418 42.368 1.00 91.69 101 ARG A O 1
ATOM 783 N N . SER A 1 102 ? -16.240 -9.205 43.341 1.00 87.25 102 SER A N 1
ATOM 784 C CA . SER A 1 102 ? -15.885 -7.960 42.646 1.00 87.25 102 SER A CA 1
ATOM 785 C C . SER A 1 102 ? -14.938 -8.216 41.475 1.00 87.25 102 SER A C 1
ATOM 787 O O . SER A 1 102 ? -14.254 -9.238 41.433 1.00 87.25 102 SER A O 1
ATOM 789 N N . PHE A 1 103 ? -14.843 -7.273 40.533 1.00 84.88 103 PHE A N 1
ATOM 790 C CA . PHE A 1 103 ? -13.845 -7.363 39.461 1.00 84.88 103 PHE A CA 1
ATOM 791 C C . PHE A 1 103 ? -12.407 -7.491 40.003 1.00 84.88 103 PHE A C 1
ATOM 793 O O . PHE A 1 103 ? -11.599 -8.201 39.411 1.00 84.88 103 PHE A O 1
ATOM 800 N N . ALA A 1 104 ? -12.100 -6.838 41.131 1.00 84.75 104 ALA A N 1
ATOM 801 C CA . ALA A 1 104 ? -10.789 -6.903 41.779 1.00 84.75 104 ALA A CA 1
ATOM 802 C C . ALA A 1 104 ? -10.524 -8.274 42.429 1.00 84.75 104 ALA A C 1
ATOM 804 O O . ALA A 1 104 ? -9.448 -8.835 42.266 1.00 84.75 104 ALA A O 1
ATOM 805 N N . GLU A 1 105 ? -11.519 -8.860 43.106 1.00 86.88 105 GLU A N 1
ATOM 806 C CA . GLU A 1 105 ? -11.422 -10.216 43.681 1.00 86.88 105 GLU A CA 1
ATOM 807 C C . GLU A 1 105 ? -11.228 -11.313 42.620 1.00 86.88 105 GLU A C 1
ATOM 809 O O . GLU A 1 105 ? -10.777 -12.417 42.941 1.00 86.88 105 GLU A O 1
ATOM 814 N N . MET A 1 106 ? -11.623 -11.020 41.381 1.00 87.25 106 MET A N 1
ATOM 815 C CA . MET A 1 106 ? -11.546 -11.910 40.225 1.00 87.25 106 MET A CA 1
ATOM 816 C C . MET A 1 106 ? -10.316 -11.652 39.335 1.00 87.25 106 MET A C 1
ATOM 818 O O . MET A 1 106 ? -10.176 -12.336 38.322 1.00 87.25 106 MET A O 1
ATOM 822 N N . ASP A 1 107 ? -9.464 -10.679 39.689 1.00 86.31 107 ASP A N 1
ATOM 823 C CA . ASP A 1 107 ? -8.304 -10.222 38.899 1.00 86.31 107 ASP A CA 1
ATOM 824 C C . ASP A 1 107 ? -8.647 -9.935 37.422 1.00 86.31 107 ASP A C 1
ATOM 826 O O . ASP A 1 107 ? -7.913 -10.285 36.503 1.00 86.31 107 ASP A O 1
ATOM 830 N N . LEU A 1 108 ? -9.819 -9.334 37.178 1.00 86.81 108 LEU A N 1
ATOM 831 C CA . LEU A 1 108 ? -10.309 -9.070 35.819 1.00 86.81 108 LEU A CA 1
ATOM 832 C C . LEU A 1 108 ? -9.725 -7.792 35.202 1.00 86.81 108 LEU A C 1
ATOM 834 O O . LEU A 1 108 ? -9.812 -7.614 33.991 1.00 86.81 108 LEU A O 1
ATOM 838 N N . TRP A 1 109 ? -9.148 -6.898 36.003 1.00 83.44 109 TRP A N 1
ATOM 839 C CA . TRP A 1 109 ? -8.491 -5.686 35.507 1.00 83.44 109 TRP A CA 1
ATOM 840 C C . TRP A 1 109 ? -7.031 -5.987 35.185 1.00 83.44 109 TRP A C 1
ATOM 842 O O . TRP A 1 109 ? -6.320 -6.524 36.032 1.00 83.44 109 TRP A O 1
ATOM 852 N N . GLU A 1 110 ? -6.562 -5.635 33.983 1.00 82.62 110 GLU A N 1
ATOM 853 C CA . GLU A 1 110 ? -5.121 -5.722 33.708 1.00 82.62 110 GLU A CA 1
ATOM 854 C C . GLU A 1 110 ? -4.343 -4.705 34.555 1.00 82.62 110 GLU A C 1
ATOM 856 O O . GLU A 1 110 ? -3.329 -5.063 35.158 1.00 82.62 110 GLU A O 1
ATOM 861 N N . ASP A 1 111 ? -4.860 -3.475 34.628 1.00 80.62 111 ASP A N 1
ATOM 862 C CA . ASP A 1 111 ? -4.365 -2.398 35.480 1.00 80.62 111 ASP A CA 1
ATOM 863 C C . ASP A 1 111 ? -5.418 -2.050 36.552 1.00 80.62 111 ASP A C 1
ATOM 865 O O . ASP A 1 111 ? -6.480 -1.506 36.228 1.00 80.62 111 ASP A O 1
ATOM 869 N N . PRO A 1 112 ? -5.153 -2.341 37.840 1.00 73.31 112 PRO A N 1
ATOM 870 C CA . PRO A 1 112 ? -6.043 -1.973 38.940 1.00 73.31 112 PRO A CA 1
ATOM 871 C C . PRO A 1 112 ? -6.333 -0.466 39.042 1.00 73.31 112 PRO A C 1
ATOM 873 O O . PRO A 1 112 ? -7.382 -0.095 39.571 1.00 73.31 112 PRO A O 1
ATOM 876 N N . GLY A 1 113 ? -5.447 0.400 38.532 1.00 77.44 113 GLY A N 1
ATOM 877 C CA . GLY A 1 113 ? -5.633 1.853 38.532 1.00 77.44 113 GLY A CA 1
ATOM 878 C C . GLY A 1 113 ? -6.775 2.321 37.625 1.00 77.44 113 GLY A C 1
ATOM 879 O O . GLY A 1 113 ? -7.476 3.276 37.966 1.00 77.44 113 GLY A O 1
ATOM 880 N N . GLU A 1 114 ? -7.045 1.610 36.522 1.00 77.25 114 GLU A N 1
ATOM 881 C CA . GLU A 1 114 ? -8.153 1.941 35.609 1.00 77.25 114 GLU A CA 1
ATOM 882 C C . GLU A 1 114 ? -9.518 1.820 36.302 1.00 77.25 114 GLU A C 1
ATOM 884 O O . GLU A 1 114 ? -10.428 2.614 36.052 1.00 77.25 114 GLU A O 1
ATOM 889 N N . HIS A 1 115 ? -9.662 0.862 37.220 1.00 78.12 115 HIS A N 1
ATOM 890 C CA . HIS A 1 115 ? -10.887 0.676 37.995 1.00 78.12 115 HIS A CA 1
ATOM 891 C C . HIS A 1 115 ? -11.184 1.878 38.904 1.00 78.12 115 HIS A C 1
ATOM 893 O O . HIS A 1 115 ? -12.332 2.323 38.991 1.00 78.12 115 HIS A O 1
ATOM 899 N N . GLU A 1 116 ? -10.163 2.410 39.582 1.00 77.44 116 GLU A N 1
ATOM 900 C CA . GLU A 1 116 ? -10.308 3.572 40.465 1.00 77.44 116 GLU A CA 1
ATOM 901 C C . GLU A 1 116 ? -10.627 4.846 39.676 1.00 77.44 116 GLU A C 1
ATOM 903 O O . GLU A 1 116 ? -11.479 5.630 40.097 1.00 77.44 116 GLU A O 1
ATOM 908 N N . GLU A 1 117 ? -10.030 5.022 38.495 1.00 81.75 117 GLU A N 1
ATOM 909 C CA . GLU A 1 117 ? -10.330 6.155 37.615 1.00 81.75 117 GLU A CA 1
ATOM 910 C C . GLU A 1 117 ? -11.774 6.102 37.088 1.00 81.75 117 GLU A C 1
ATOM 912 O O . GLU A 1 117 ? -12.490 7.107 37.107 1.00 81.75 117 GLU A O 1
ATOM 917 N N . VAL A 1 118 ? -12.235 4.925 36.644 1.00 82.12 118 VAL A N 1
ATOM 918 C CA . VAL A 1 118 ? -13.623 4.719 36.195 1.00 82.12 118 VAL A CA 1
ATOM 919 C C . VAL A 1 118 ? -14.605 5.021 37.326 1.00 82.12 118 VAL A C 1
ATOM 921 O O . VAL A 1 118 ? -15.608 5.698 37.099 1.00 82.12 118 VAL A O 1
ATOM 924 N N . ARG A 1 119 ? -14.299 4.577 38.550 1.00 78.94 119 ARG A N 1
ATOM 925 C CA . ARG A 1 119 ? -15.099 4.843 39.751 1.00 78.94 119 ARG A CA 1
ATOM 926 C C . ARG A 1 119 ? -15.197 6.338 40.049 1.00 78.94 119 ARG A C 1
ATOM 928 O O . ARG A 1 119 ? -16.305 6.856 40.114 1.00 78.94 119 ARG A O 1
ATOM 935 N N . ALA A 1 120 ? -14.060 7.021 40.177 1.00 82.69 120 ALA A N 1
ATOM 936 C CA . ALA A 1 120 ? -14.014 8.439 40.533 1.00 82.69 120 ALA A CA 1
ATOM 937 C C . ALA A 1 120 ? -14.787 9.308 39.531 1.00 82.69 120 ALA A C 1
ATOM 939 O O . ALA A 1 120 ? -15.427 10.291 39.901 1.00 82.69 120 ALA A O 1
ATOM 940 N N . ARG A 1 121 ? -14.767 8.927 38.251 1.00 83.38 121 ARG A N 1
ATOM 941 C CA . ARG A 1 121 ? -15.551 9.604 37.220 1.00 83.38 121 ARG A CA 1
ATOM 942 C C . ARG A 1 121 ? -17.049 9.309 37.314 1.00 83.38 121 ARG A C 1
ATOM 944 O O . ARG A 1 121 ? -17.835 10.225 37.109 1.00 83.38 121 ARG A O 1
ATOM 951 N N . LEU A 1 122 ? -17.446 8.083 37.662 1.00 83.31 122 LEU A N 1
ATOM 952 C CA . LEU A 1 122 ? -18.855 7.724 37.886 1.00 83.31 122 LEU A CA 1
ATOM 953 C C . LEU A 1 122 ? -19.460 8.338 39.163 1.00 83.31 122 LEU A C 1
ATOM 955 O O . LEU A 1 122 ? -20.681 8.381 39.310 1.00 83.31 122 LEU A O 1
ATOM 959 N N . ASP A 1 123 ? -18.627 8.810 40.093 1.00 79.44 123 ASP A N 1
ATOM 960 C CA . ASP A 1 123 ? -19.083 9.602 41.241 1.00 79.44 123 ASP A CA 1
ATOM 961 C C . ASP A 1 123 ? -19.452 11.043 40.838 1.00 79.44 123 ASP A C 1
ATOM 963 O O . ASP A 1 123 ? -20.284 11.671 41.493 1.00 79.44 123 ASP A O 1
ATOM 967 N N . ALA A 1 124 ? -18.868 11.560 39.749 1.00 79.75 124 ALA A N 1
ATOM 968 C CA . ALA A 1 124 ? -19.161 12.887 39.200 1.00 79.75 124 ALA A CA 1
ATOM 969 C C . ALA A 1 124 ? -20.204 12.861 38.063 1.00 79.75 124 ALA A C 1
ATOM 971 O O . ALA A 1 124 ? -20.953 13.822 37.890 1.00 79.75 124 ALA A O 1
ATOM 972 N N . GLU A 1 125 ? -20.249 11.777 37.288 1.00 80.06 125 GLU A N 1
ATOM 973 C CA . GLU A 1 125 ? -21.089 11.599 36.101 1.00 80.06 125 GLU A CA 1
ATOM 974 C C . GLU A 1 125 ? -21.907 10.299 36.225 1.00 80.06 125 GLU A C 1
ATOM 976 O O . GLU A 1 125 ? -21.359 9.243 36.514 1.00 80.06 125 GLU A O 1
ATOM 981 N N . ASP A 1 126 ? -23.212 10.317 35.928 1.00 79.25 126 ASP A N 1
ATOM 982 C CA . ASP A 1 126 ? -24.058 9.104 35.999 1.00 79.25 126 ASP A CA 1
ATOM 983 C C . ASP A 1 126 ? -23.706 8.034 34.939 1.00 79.25 126 ASP A C 1
ATOM 985 O O . ASP A 1 126 ? -24.231 6.914 34.972 1.00 79.25 126 ASP A O 1
ATOM 989 N N . ALA A 1 127 ? -22.850 8.363 33.967 1.00 83.44 127 ALA A N 1
ATOM 990 C CA . ALA A 1 127 ? -22.511 7.480 32.863 1.00 83.44 127 ALA A CA 1
ATOM 991 C C . ALA A 1 127 ? -21.118 7.746 32.285 1.00 83.44 127 ALA A C 1
ATOM 993 O O . ALA A 1 127 ? -20.670 8.883 32.186 1.00 83.44 127 ALA A O 1
ATOM 994 N N . LEU A 1 128 ? -20.479 6.680 31.806 1.00 87.06 128 LEU A N 1
ATOM 995 C CA . LEU A 1 128 ? -19.254 6.721 31.015 1.00 87.06 128 LEU A CA 1
ATOM 996 C C . LEU A 1 128 ? -19.438 5.900 29.749 1.00 87.06 128 LEU A C 1
ATOM 998 O O . LEU A 1 128 ? -20.005 4.807 29.770 1.00 87.06 128 LEU A O 1
ATOM 1002 N N . HIS A 1 129 ? -18.936 6.402 28.630 1.00 86.12 129 HIS A N 1
ATOM 1003 C CA . HIS A 1 129 ? -19.153 5.770 27.335 1.00 86.12 129 HIS A CA 1
ATOM 1004 C C . HIS A 1 129 ? -17.845 5.557 26.587 1.00 86.12 129 HIS A C 1
ATOM 1006 O O . HIS A 1 129 ? -16.909 6.345 26.712 1.00 86.12 129 HIS A O 1
ATOM 1012 N N . ASP A 1 130 ? -17.831 4.484 25.797 1.00 84.88 130 ASP A N 1
ATOM 1013 C CA . ASP A 1 130 ? -16.849 4.190 24.755 1.00 84.88 130 ASP A CA 1
ATOM 1014 C C . ASP A 1 130 ? -15.382 4.290 25.219 1.00 84.88 130 ASP A C 1
ATOM 1016 O O . ASP A 1 130 ? -14.511 4.800 24.514 1.00 84.88 130 ASP A O 1
ATOM 1020 N N . ARG A 1 131 ? -15.103 3.784 26.425 1.00 88.00 131 ARG A N 1
ATOM 1021 C CA . ARG A 1 131 ? -13.761 3.740 27.010 1.00 88.00 131 ARG A CA 1
ATOM 1022 C C . ARG A 1 131 ? -13.047 2.472 26.581 1.00 88.00 131 ARG A C 1
ATOM 1024 O O . ARG A 1 131 ? -13.527 1.375 26.843 1.00 88.00 131 ARG A O 1
ATOM 1031 N N . GLU A 1 132 ? -11.896 2.615 25.940 1.00 90.75 132 GLU A N 1
ATOM 1032 C CA . GLU A 1 132 ? -11.033 1.465 25.697 1.00 90.75 132 GLU A CA 1
ATOM 1033 C C . GLU A 1 132 ? -10.354 1.041 27.000 1.00 90.75 132 GLU A C 1
ATOM 1035 O O . GLU A 1 132 ? -9.842 1.891 27.723 1.00 90.75 132 GLU A O 1
ATOM 1040 N N . MET A 1 133 ? -10.369 -0.256 27.292 1.00 90.00 133 MET A N 1
ATOM 1041 C CA . MET A 1 133 ? -9.752 -0.825 28.491 1.00 90.00 133 MET A CA 1
ATOM 1042 C C . MET A 1 133 ? -9.273 -2.245 28.242 1.00 90.00 133 MET A C 1
ATOM 1044 O O . MET A 1 133 ? -9.568 -2.836 27.196 1.00 90.00 133 MET A O 1
ATOM 1048 N N . ARG A 1 134 ? -8.534 -2.798 29.200 1.00 91.44 134 ARG A N 1
ATOM 1049 C CA . ARG A 1 134 ? -7.985 -4.148 29.091 1.00 91.44 134 ARG A CA 1
ATOM 1050 C C . ARG A 1 134 ? -8.446 -5.027 30.235 1.00 91.44 134 ARG A C 1
ATOM 1052 O O . ARG A 1 134 ? -8.283 -4.705 31.410 1.00 91.44 134 ARG A O 1
ATOM 1059 N N . LEU A 1 135 ? -9.013 -6.164 29.857 1.00 92.00 135 LEU A N 1
ATOM 1060 C CA . LEU A 1 135 ? -9.532 -7.154 30.780 1.00 92.00 135 LEU A CA 1
ATOM 1061 C C . LEU A 1 135 ? -8.690 -8.418 30.712 1.00 92.00 135 LEU A C 1
ATOM 1063 O O . LEU A 1 135 ? -8.404 -8.921 29.628 1.00 92.00 135 LEU A O 1
ATOM 1067 N N . ARG A 1 136 ? -8.340 -8.961 31.872 1.00 93.44 136 ARG A N 1
ATOM 1068 C CA . ARG A 1 136 ? -7.673 -10.254 31.987 1.00 93.44 136 ARG A CA 1
ATOM 1069 C C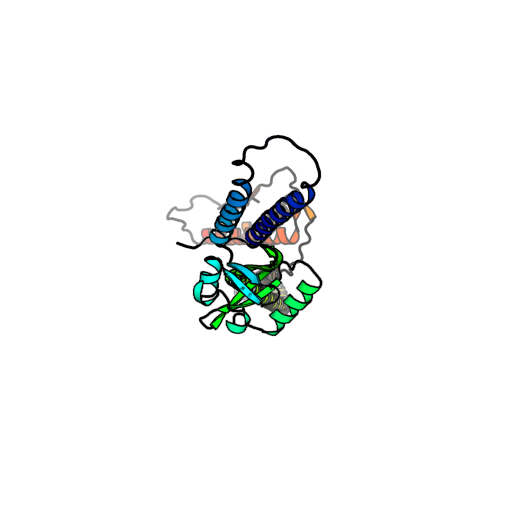 . ARG A 1 136 ? -8.716 -11.355 32.169 1.00 93.44 136 ARG A C 1
ATOM 1071 O O . ARG A 1 136 ? -9.632 -11.237 32.978 1.00 93.44 136 ARG A O 1
ATOM 1078 N N . THR A 1 137 ? -8.610 -12.425 31.389 1.00 93.12 137 THR A N 1
ATOM 1079 C CA . THR A 1 137 ? -9.493 -13.600 31.500 1.00 93.12 137 THR A CA 1
ATOM 1080 C C . THR A 1 137 ? -9.006 -14.568 32.582 1.00 93.12 137 THR A C 1
ATOM 1082 O O . THR A 1 137 ? -7.870 -14.478 33.043 1.00 93.12 137 THR A O 1
ATOM 1085 N N . LYS A 1 138 ? -9.820 -15.577 32.929 1.00 92.75 138 LYS A N 1
ATOM 1086 C CA . LYS A 1 138 ? -9.449 -16.680 33.842 1.00 92.75 138 LYS A CA 1
ATOM 1087 C C . LYS A 1 138 ? -8.159 -17.403 33.436 1.00 92.75 138 LYS A C 1
ATOM 1089 O O . LYS A 1 138 ? -7.465 -17.954 34.282 1.00 92.75 138 LYS A O 1
ATOM 1094 N N . THR A 1 139 ? -7.850 -17.418 32.139 1.00 91.81 139 THR A N 1
ATOM 1095 C CA . THR A 1 139 ? -6.647 -18.065 31.590 1.00 91.81 139 THR A CA 1
ATOM 1096 C C . THR A 1 139 ? -5.405 -17.170 31.618 1.00 91.81 139 THR A C 1
ATOM 1098 O O . THR A 1 139 ? -4.317 -17.636 31.295 1.00 91.81 139 THR A O 1
ATOM 1101 N N . GLY A 1 140 ? -5.555 -15.895 31.994 1.00 89.94 140 GLY A N 1
ATOM 1102 C CA . GLY A 1 140 ? -4.498 -14.884 31.956 1.00 89.94 140 GLY A CA 1
ATOM 1103 C C . GLY A 1 140 ? -4.385 -14.127 30.628 1.00 89.94 140 GLY A C 1
ATOM 1104 O O . GLY A 1 140 ? -3.614 -13.177 30.552 1.00 89.94 140 GLY A O 1
ATOM 1105 N N . GLU A 1 141 ? -5.148 -14.497 29.592 1.00 91.62 141 GLU A N 1
ATOM 1106 C CA . GLU A 1 141 ? -5.186 -13.755 28.323 1.00 91.62 141 GLU A CA 1
ATOM 1107 C C . GLU A 1 141 ? -5.767 -12.347 28.528 1.00 91.62 141 GLU A C 1
ATOM 1109 O O . GLU A 1 141 ? -6.818 -12.202 29.161 1.00 91.62 141 GLU A O 1
ATOM 1114 N N . THR A 1 142 ? -5.120 -11.332 27.951 1.00 91.94 142 THR A N 1
ATOM 1115 C CA . THR A 1 142 ? -5.623 -9.954 27.920 1.00 91.94 142 THR A CA 1
ATOM 1116 C C . THR A 1 142 ? -6.534 -9.739 26.713 1.00 91.94 142 THR A C 1
ATOM 1118 O O . THR A 1 142 ? -6.145 -9.972 25.569 1.00 91.94 142 THR A O 1
ATOM 1121 N N . ARG A 1 143 ? -7.736 -9.224 26.968 1.00 93.12 143 ARG A N 1
ATOM 1122 C CA . ARG A 1 143 ? -8.711 -8.782 25.971 1.00 93.12 143 ARG A CA 1
ATOM 1123 C C . ARG A 1 143 ? -8.7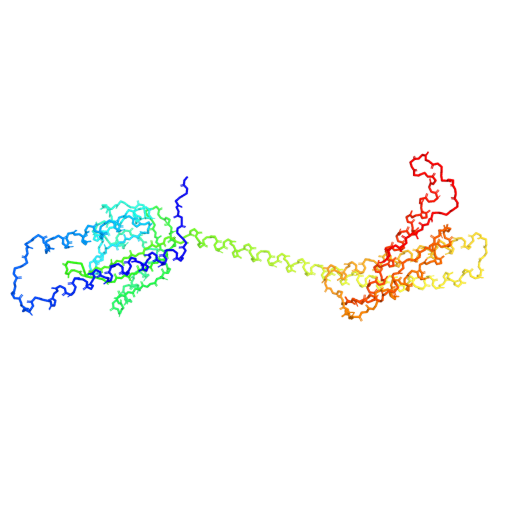93 -7.265 25.960 1.00 93.12 143 ARG A C 1
ATOM 1125 O O . ARG A 1 143 ? -8.931 -6.634 27.005 1.00 93.12 143 ARG A O 1
ATOM 1132 N N . GLU A 1 144 ? -8.732 -6.681 24.771 1.00 93.31 144 GLU A N 1
ATOM 1133 C CA . GLU A 1 144 ? -8.977 -5.256 24.566 1.00 93.31 144 GLU A CA 1
ATOM 1134 C C . GLU A 1 144 ? -10.479 -5.034 24.396 1.00 93.31 144 GLU A C 1
ATOM 1136 O O . GLU A 1 144 ? -11.102 -5.606 23.500 1.00 93.31 144 GLU A O 1
ATOM 1141 N N . LEU A 1 145 ? -11.063 -4.197 25.249 1.00 92.62 145 LEU A N 1
ATOM 1142 C CA . LEU A 1 145 ? -12.500 -3.966 25.314 1.00 92.62 145 LEU A CA 1
ATOM 1143 C C . LEU A 1 145 ? -12.845 -2.510 25.020 1.00 92.62 145 LEU A C 1
ATOM 1145 O O . LEU A 1 145 ? -12.073 -1.604 25.323 1.00 92.62 145 LEU A O 1
ATOM 1149 N N . LEU A 1 146 ? -14.045 -2.295 24.488 1.00 92.50 146 LEU A N 1
ATOM 1150 C CA . LEU A 1 146 ? -14.738 -1.016 24.512 1.00 92.50 146 LEU A CA 1
ATOM 1151 C C . LEU A 1 146 ? -15.843 -1.093 25.566 1.00 92.50 146 LEU A C 1
ATOM 1153 O O . LEU A 1 146 ? -16.828 -1.818 25.402 1.00 92.50 146 LEU A O 1
ATOM 1157 N N . ALA A 1 147 ? -15.654 -0.364 26.656 1.00 90.81 147 ALA A N 1
ATOM 1158 C CA . ALA A 1 147 ? -16.502 -0.402 27.826 1.00 90.81 147 ALA A CA 1
ATOM 1159 C C . ALA A 1 147 ? -17.371 0.846 27.949 1.00 90.81 147 ALA A C 1
ATOM 1161 O O . ALA A 1 147 ? -16.960 1.973 27.670 1.00 90.81 147 ALA A O 1
ATOM 1162 N N . SER A 1 148 ? -18.603 0.635 28.389 1.00 89.25 148 SER A N 1
ATOM 1163 C CA . SER A 1 148 ? -19.531 1.692 28.777 1.00 89.25 148 SER A CA 1
ATOM 1164 C C . SER A 1 148 ? -20.164 1.331 30.108 1.00 89.25 148 SER A C 1
ATOM 1166 O O . SER A 1 148 ? -20.497 0.172 30.341 1.00 89.25 148 SER A O 1
ATOM 1168 N N . PHE A 1 149 ? -20.353 2.329 30.955 1.00 89.06 149 PHE A N 1
ATOM 1169 C CA . PHE A 1 149 ? -20.863 2.189 32.306 1.00 89.06 149 PHE A CA 1
ATOM 1170 C C . PHE A 1 149 ? -22.047 3.129 32.495 1.00 89.06 149 PHE A C 1
ATOM 1172 O O . PHE A 1 149 ? -21.994 4.284 32.079 1.00 89.06 149 PHE A O 1
ATOM 1179 N N . GLN A 1 150 ? -23.111 2.637 33.116 1.00 86.94 150 GLN A N 1
ATOM 1180 C CA . GLN A 1 150 ? -24.304 3.418 33.417 1.00 86.94 150 GLN A CA 1
ATOM 1181 C C . GLN A 1 150 ? -24.737 3.139 34.850 1.00 86.94 150 GLN A C 1
ATOM 1183 O O . GLN A 1 150 ? -25.075 1.998 35.184 1.00 86.94 150 GLN A O 1
ATOM 1188 N N . ARG A 1 151 ? -24.761 4.179 35.687 1.00 85.06 151 ARG A N 1
ATOM 1189 C CA . ARG A 1 151 ? -25.355 4.106 37.022 1.00 85.06 151 ARG A CA 1
ATOM 1190 C C . ARG A 1 151 ? -26.873 4.128 36.888 1.00 85.06 151 ARG A C 1
ATOM 1192 O O . ARG A 1 151 ? -27.432 4.887 36.090 1.00 85.06 151 ARG A O 1
ATOM 1199 N N . LEU A 1 152 ? -27.540 3.252 37.628 1.00 83.19 152 LEU A N 1
ATOM 1200 C CA . LEU A 1 152 ? -28.992 3.109 37.625 1.00 83.19 152 LEU A CA 1
ATOM 1201 C C . LEU A 1 152 ? -29.484 2.564 38.968 1.00 83.19 152 LEU A C 1
ATOM 1203 O O . LEU A 1 152 ? -28.701 2.086 39.783 1.00 83.19 152 LEU A O 1
ATOM 1207 N N . ARG A 1 153 ? -30.793 2.637 39.215 1.00 76.62 153 ARG A N 1
ATOM 1208 C CA . ARG A 1 153 ? -31.393 2.175 40.471 1.00 76.62 153 ARG A CA 1
ATOM 1209 C C . ARG A 1 153 ? -32.259 0.946 40.221 1.00 76.62 153 ARG A C 1
ATOM 1211 O O . ARG A 1 153 ? -33.244 1.031 39.496 1.00 76.62 153 ARG A O 1
ATOM 1218 N N . VAL A 1 154 ? -31.908 -0.190 40.824 1.00 71.12 154 VAL A N 1
ATOM 1219 C CA . VAL A 1 154 ? -32.662 -1.451 40.718 1.00 71.12 154 VAL A CA 1
ATOM 1220 C C . VAL A 1 154 ? -33.229 -1.800 42.082 1.00 71.12 154 VAL A C 1
ATOM 1222 O O . VAL A 1 154 ? -32.477 -2.003 43.030 1.00 71.12 154 VAL A O 1
ATOM 1225 N N . ARG A 1 155 ? -34.563 -1.886 42.192 1.00 67.44 155 ARG A N 1
ATOM 1226 C CA . ARG A 1 155 ? -35.264 -2.273 43.436 1.00 67.44 155 ARG A CA 1
ATOM 1227 C C . ARG A 1 155 ? -34.822 -1.459 44.671 1.00 67.44 155 ARG A C 1
ATOM 1229 O O . ARG A 1 155 ? -34.762 -1.981 45.777 1.00 67.44 155 ARG A O 1
ATOM 1236 N N . GLY A 1 156 ? -34.506 -0.176 44.471 1.00 71.81 156 GLY A N 1
ATOM 1237 C CA . GLY A 1 156 ? -34.063 0.749 45.522 1.00 71.81 156 GLY A CA 1
ATOM 1238 C C . GLY A 1 156 ? -32.545 0.832 45.731 1.00 71.81 156 GLY A C 1
ATOM 1239 O O . GLY A 1 156 ? -32.092 1.841 46.276 1.00 71.81 156 GLY A O 1
ATOM 1240 N N . THR A 1 157 ? -31.775 -0.138 45.229 1.00 75.12 157 THR A N 1
ATOM 1241 C CA . THR A 1 157 ? -30.307 -0.202 45.324 1.00 75.12 157 THR A CA 1
ATOM 1242 C C . THR A 1 157 ? -29.644 0.472 44.129 1.00 75.12 157 THR A C 1
ATOM 1244 O O . THR A 1 157 ? -30.115 0.348 42.995 1.00 75.12 157 THR A O 1
ATOM 1247 N N . GLU A 1 158 ? -28.545 1.181 44.367 1.00 85.75 158 GLU A N 1
ATOM 1248 C CA . GLU A 1 158 ? -27.729 1.732 43.289 1.00 85.75 158 GLU A CA 1
ATOM 1249 C C . GLU A 1 158 ? -26.860 0.649 42.658 1.00 85.75 158 GLU A C 1
ATOM 1251 O O . GLU A 1 158 ? -26.067 -0.024 43.316 1.00 85.75 158 GLU A O 1
ATOM 1256 N N . ALA A 1 159 ? -27.024 0.486 41.354 1.00 86.00 159 ALA A N 1
ATOM 1257 C CA . ALA A 1 159 ? -26.338 -0.510 40.565 1.00 86.00 159 ALA A CA 1
ATOM 1258 C C . ALA A 1 159 ? -25.603 0.149 39.399 1.00 86.00 159 ALA A C 1
ATOM 1260 O O . ALA A 1 159 ? -25.977 1.211 38.898 1.00 86.00 159 ALA A O 1
ATOM 1261 N N . LEU A 1 160 ? -24.563 -0.530 38.940 1.00 87.38 160 LEU A N 1
ATOM 1262 C CA . LEU A 1 160 ? -23.810 -0.188 37.754 1.00 87.38 160 LEU A CA 1
ATOM 1263 C C . LEU A 1 160 ? -24.062 -1.247 36.689 1.00 87.38 160 LEU A C 1
ATOM 1265 O O . LEU A 1 160 ? -23.787 -2.430 36.901 1.00 87.38 160 LEU A O 1
ATOM 1269 N N . LEU A 1 161 ? -24.571 -0.817 35.540 1.00 87.88 161 LEU A N 1
ATOM 1270 C CA . LEU A 1 161 ? -24.560 -1.629 34.336 1.00 87.88 161 LEU A CA 1
ATOM 1271 C C . LEU A 1 161 ? -23.275 -1.356 33.569 1.00 87.88 161 LEU A C 1
ATOM 1273 O O . LEU A 1 161 ? -23.032 -0.227 33.144 1.00 87.88 161 LEU A O 1
ATOM 1277 N N . SER A 1 162 ? -22.507 -2.410 33.333 1.00 90.19 162 SER A N 1
ATOM 1278 C CA . SER A 1 162 ? -21.329 -2.371 32.472 1.00 90.19 162 SER A CA 1
ATOM 1279 C C . SER A 1 162 ? -21.623 -3.126 31.187 1.00 90.19 162 SER A C 1
ATOM 1281 O O . SER A 1 162 ? -22.085 -4.270 31.217 1.00 90.19 162 SER A O 1
ATOM 1283 N N . VAL A 1 163 ? -21.328 -2.488 30.062 1.00 90.44 163 VAL A N 1
ATOM 1284 C CA . VAL A 1 163 ? -21.368 -3.082 28.729 1.00 90.44 163 VAL A CA 1
ATOM 1285 C C . VAL A 1 163 ? -19.945 -3.177 28.216 1.00 90.44 163 VAL A C 1
ATOM 1287 O O . VAL A 1 163 ? -19.269 -2.159 28.091 1.00 90.44 163 VAL A O 1
ATOM 1290 N N . LEU A 1 164 ? -19.501 -4.394 27.927 1.00 92.00 164 LEU A N 1
ATOM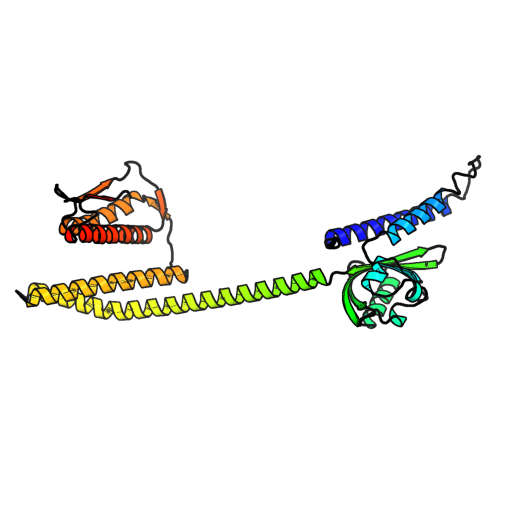 1291 C CA . LEU A 1 164 ? -18.121 -4.725 27.600 1.00 92.00 164 LEU A CA 1
ATOM 1292 C C . LEU A 1 164 ? -18.081 -5.396 26.223 1.00 92.00 164 LEU A C 1
ATOM 1294 O 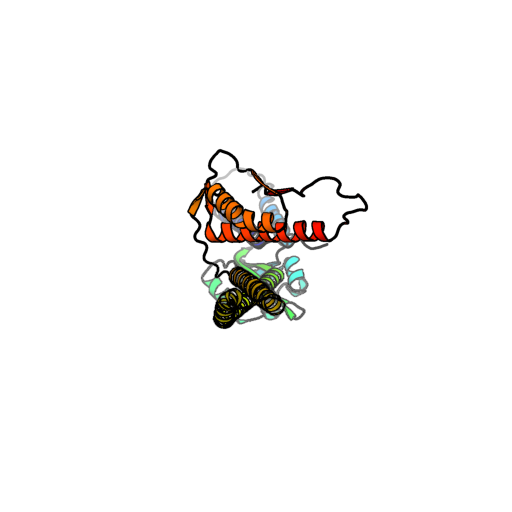O . LEU A 1 164 ? -18.480 -6.551 26.065 1.00 92.00 164 LEU A O 1
ATOM 1298 N N . ALA A 1 165 ? -17.625 -4.668 25.209 1.00 91.06 165 ALA A N 1
ATOM 1299 C CA . ALA A 1 165 ? -17.491 -5.194 23.855 1.00 91.06 165 ALA A CA 1
ATOM 1300 C C . ALA A 1 165 ? -16.036 -5.578 23.563 1.00 91.06 165 ALA A C 1
ATOM 1302 O O . ALA A 1 165 ? -15.160 -4.724 23.649 1.00 91.06 165 ALA A O 1
ATOM 1303 N N . ASP A 1 166 ? -15.775 -6.836 23.193 1.00 92.06 166 ASP A N 1
ATOM 1304 C CA . ASP A 1 166 ? -14.432 -7.283 22.796 1.00 92.06 166 ASP A CA 1
ATOM 1305 C C . ASP A 1 166 ? -14.053 -6.692 21.430 1.00 92.06 166 ASP A C 1
ATOM 1307 O O . ASP A 1 166 ? -14.713 -6.934 20.418 1.00 92.06 166 ASP A O 1
ATOM 1311 N N . ILE A 1 167 ? -12.987 -5.894 21.412 1.00 92.62 167 ILE A N 1
ATOM 1312 C CA . ILE A 1 167 ? -12.424 -5.252 20.220 1.00 92.62 167 ILE A CA 1
ATOM 1313 C C . ILE A 1 167 ? -11.024 -5.785 19.886 1.00 92.62 167 ILE A C 1
ATOM 1315 O O . ILE A 1 167 ? -10.357 -5.213 19.022 1.00 92.62 167 ILE A O 1
ATOM 1319 N N . SER A 1 168 ? -10.579 -6.876 20.519 1.00 90.88 168 SER A N 1
ATOM 1320 C CA . SER A 1 168 ? -9.226 -7.436 20.364 1.00 90.88 168 SER A CA 1
ATOM 1321 C C . SER A 1 168 ? -8.932 -7.813 18.913 1.00 90.88 168 SER A C 1
ATOM 1323 O O . SER A 1 168 ? -7.944 -7.359 18.338 1.00 90.88 168 SER A O 1
ATOM 1325 N N . ALA A 1 169 ? -9.827 -8.581 18.279 1.00 89.94 169 ALA A N 1
ATOM 1326 C CA . ALA A 1 169 ? -9.662 -9.002 16.885 1.00 89.94 169 ALA A CA 1
ATOM 1327 C C . ALA A 1 169 ? -9.600 -7.803 15.923 1.00 89.94 169 ALA A C 1
ATOM 1329 O O . ALA A 1 169 ? -8.777 -7.770 15.008 1.00 89.94 169 ALA A O 1
ATOM 1330 N N . ARG A 1 170 ? -10.426 -6.778 16.173 1.00 86.62 170 ARG A N 1
ATOM 1331 C CA . ARG A 1 170 ? -10.441 -5.537 15.388 1.00 86.62 170 ARG A CA 1
ATOM 1332 C C . ARG A 1 170 ? -9.125 -4.783 15.530 1.00 86.62 170 ARG A C 1
ATOM 1334 O O . ARG A 1 170 ? -8.520 -4.429 14.523 1.00 86.62 170 ARG A O 1
ATOM 1341 N N . LYS A 1 171 ? -8.669 -4.545 16.762 1.00 90.38 171 LYS A N 1
ATOM 1342 C CA . LYS A 1 171 ? -7.408 -3.837 17.011 1.00 90.38 171 LYS A CA 1
ATOM 1343 C C . LYS A 1 171 ? -6.215 -4.583 16.436 1.00 90.38 171 LYS A C 1
ATOM 1345 O O . LYS A 1 171 ? -5.311 -3.950 15.897 1.00 90.38 171 LYS A O 1
ATOM 1350 N N . GLN A 1 172 ? -6.228 -5.913 16.488 1.00 91.56 172 GLN A N 1
ATOM 1351 C CA . GLN A 1 172 ? -5.190 -6.711 15.855 1.00 91.56 172 GLN A CA 1
ATOM 1352 C C . GLN A 1 172 ? -5.183 -6.529 14.334 1.00 91.56 172 GLN A C 1
ATOM 1354 O O . GLN A 1 172 ? -4.126 -6.267 13.768 1.00 91.56 172 GLN A O 1
ATOM 1359 N N . ALA A 1 173 ? -6.349 -6.577 13.685 1.00 90.44 173 ALA A N 1
ATOM 1360 C CA . ALA A 1 173 ? -6.457 -6.317 12.251 1.00 90.44 173 ALA A CA 1
ATOM 1361 C C . ALA A 1 173 ? -6.004 -4.892 11.877 1.00 90.44 173 ALA A C 1
ATOM 1363 O O . ALA A 1 173 ? -5.294 -4.707 10.889 1.00 90.44 173 ALA A O 1
ATOM 1364 N N . GLU A 1 174 ? -6.357 -3.885 12.681 1.00 91.50 174 GLU A N 1
ATOM 1365 C CA . GLU A 1 174 ? -5.923 -2.496 12.482 1.00 91.50 174 GLU A CA 1
ATOM 1366 C C . GLU A 1 174 ? -4.407 -2.330 12.627 1.00 91.50 174 GLU A C 1
ATOM 1368 O O . GLU A 1 174 ? -3.793 -1.633 11.814 1.00 91.50 174 GLU A O 1
ATOM 1373 N N . ARG A 1 175 ? -3.792 -2.988 13.619 1.00 93.56 175 ARG A N 1
ATOM 1374 C CA . ARG A 1 175 ? -2.332 -3.017 13.790 1.00 93.56 175 ARG A CA 1
ATOM 1375 C C . ARG A 1 175 ? -1.652 -3.651 12.580 1.00 93.56 175 ARG A C 1
ATOM 1377 O O . ARG A 1 175 ? -0.808 -2.999 11.970 1.00 93.56 175 ARG A O 1
ATOM 1384 N N . SER A 1 176 ? -2.088 -4.839 12.162 1.00 94.19 176 SER A N 1
ATOM 1385 C CA . SER A 1 176 ? -1.519 -5.528 10.997 1.00 94.19 176 SER A CA 1
ATOM 1386 C C . SER A 1 176 ? -1.676 -4.723 9.705 1.00 94.19 176 SER A C 1
ATOM 1388 O O . SER A 1 176 ? -0.743 -4.629 8.912 1.00 94.19 176 SER A O 1
ATOM 1390 N N . LEU A 1 177 ? -2.827 -4.074 9.499 1.00 94.62 177 LEU A N 1
ATOM 1391 C CA . LEU A 1 177 ? -3.034 -3.205 8.341 1.00 94.62 177 LEU A CA 1
ATOM 1392 C C . LEU A 1 177 ? -2.114 -1.978 8.376 1.00 94.62 177 LEU A C 1
ATOM 1394 O O . LEU A 1 177 ? -1.595 -1.557 7.340 1.00 94.62 177 LEU A O 1
ATOM 1398 N N . ARG A 1 178 ? -1.917 -1.379 9.555 1.00 94.69 178 ARG A N 1
ATOM 1399 C CA . ARG A 1 178 ? -1.016 -0.236 9.731 1.00 94.69 178 ARG A CA 1
ATOM 1400 C C . ARG A 1 178 ? 0.431 -0.621 9.437 1.00 94.69 178 ARG A C 1
ATOM 1402 O O . ARG A 1 178 ? 1.109 0.134 8.745 1.00 94.69 178 ARG A O 1
ATOM 1409 N N . GLU A 1 179 ? 0.874 -1.775 9.921 1.00 95.62 179 GLU A N 1
ATOM 1410 C CA . GLU A 1 179 ? 2.212 -2.319 9.667 1.00 95.62 179 GLU A CA 1
ATOM 1411 C C . GLU A 1 179 ? 2.429 -2.578 8.171 1.00 95.62 179 GLU A C 1
ATOM 1413 O O . GLU A 1 179 ? 3.364 -2.029 7.590 1.00 95.62 179 GLU A O 1
ATOM 1418 N N . ALA A 1 180 ? 1.505 -3.283 7.511 1.00 94.06 180 ALA A N 1
ATOM 1419 C CA . ALA A 1 180 ? 1.588 -3.564 6.076 1.00 94.06 180 ALA A CA 1
ATOM 1420 C C . ALA A 1 180 ? 1.622 -2.283 5.219 1.00 94.06 180 ALA A C 1
ATOM 1422 O O . ALA A 1 180 ? 2.377 -2.183 4.248 1.00 94.06 180 ALA A O 1
ATOM 1423 N N . ARG A 1 181 ? 0.836 -1.261 5.590 1.00 95.12 181 ARG A N 1
ATOM 1424 C CA . ARG A 1 181 ? 0.860 0.052 4.919 1.00 95.12 181 ARG A CA 1
ATOM 1425 C C . ARG A 1 181 ? 2.201 0.760 5.087 1.00 95.12 181 ARG A C 1
ATOM 1427 O O . ARG A 1 181 ? 2.679 1.375 4.138 1.00 95.12 181 ARG A O 1
ATOM 1434 N N . GLN A 1 182 ? 2.799 0.698 6.276 1.00 96.06 182 GLN A N 1
ATOM 1435 C CA . GLN A 1 182 ? 4.111 1.295 6.525 1.00 96.06 182 GLN A CA 1
ATOM 1436 C C . GLN A 1 182 ? 5.216 0.582 5.744 1.00 96.06 182 GLN A C 1
ATOM 1438 O O . GLN A 1 182 ? 6.081 1.252 5.184 1.00 96.06 182 GLN A O 1
ATOM 1443 N N . GLU A 1 183 ? 5.176 -0.747 5.672 1.00 95.12 183 GLU A N 1
ATOM 1444 C CA . GLU A 1 183 ? 6.124 -1.539 4.886 1.00 95.12 183 GLU A CA 1
ATOM 1445 C C . GLU A 1 183 ? 6.012 -1.228 3.391 1.00 95.12 183 GLU A C 1
ATOM 1447 O O . GLU A 1 183 ? 7.011 -0.901 2.754 1.00 95.12 183 GLU A O 1
ATOM 1452 N N . THR A 1 184 ? 4.787 -1.206 2.859 1.00 94.12 184 THR A N 1
ATOM 1453 C CA . THR A 1 184 ? 4.531 -0.850 1.454 1.00 94.12 184 THR A CA 1
ATOM 1454 C C . THR A 1 184 ? 5.035 0.557 1.136 1.00 94.12 184 THR A C 1
ATOM 1456 O O . THR A 1 184 ? 5.681 0.766 0.112 1.00 94.12 184 THR A O 1
ATOM 1459 N N . LYS A 1 185 ? 4.782 1.527 2.026 1.00 94.69 185 LYS A N 1
ATOM 1460 C CA . LYS A 1 185 ? 5.257 2.904 1.852 1.00 94.69 185 LYS A CA 1
ATOM 1461 C C . LYS A 1 185 ? 6.787 2.974 1.805 1.00 94.69 185 LYS A C 1
ATOM 1463 O O . LYS A 1 185 ? 7.324 3.596 0.898 1.00 94.69 185 LYS A O 1
ATOM 1468 N N . ARG A 1 186 ? 7.481 2.302 2.729 1.00 95.12 186 ARG A N 1
ATOM 1469 C CA . ARG A 1 186 ? 8.954 2.254 2.747 1.00 95.12 186 ARG A CA 1
ATOM 1470 C C . ARG A 1 186 ? 9.522 1.595 1.492 1.00 95.12 186 ARG A C 1
ATOM 1472 O O . ARG A 1 186 ? 10.483 2.103 0.930 1.00 95.12 186 ARG A O 1
ATOM 1479 N N . ALA A 1 187 ? 8.927 0.491 1.045 1.00 93.56 187 ALA A N 1
ATOM 1480 C CA . ALA A 1 187 ? 9.349 -0.187 -0.177 1.00 93.56 187 ALA A CA 1
ATOM 1481 C C . ALA A 1 187 ? 9.166 0.707 -1.415 1.00 93.56 187 ALA A C 1
ATOM 1483 O O . ALA A 1 187 ? 10.021 0.720 -2.297 1.00 93.56 187 ALA A O 1
ATOM 1484 N N . HIS A 1 188 ? 8.077 1.481 -1.465 1.00 89.69 188 HIS A N 1
ATOM 1485 C CA . HIS A 1 188 ? 7.832 2.438 -2.541 1.00 89.69 188 HIS A CA 1
ATOM 1486 C C . HIS A 1 188 ? 8.862 3.575 -2.550 1.00 89.69 188 HIS A C 1
ATOM 1488 O O . HIS A 1 188 ? 9.451 3.836 -3.593 1.00 89.69 188 HIS A O 1
ATOM 1494 N N . GLU A 1 189 ? 9.129 4.191 -1.394 1.00 91.50 189 GLU A N 1
ATOM 1495 C CA . GLU A 1 189 ? 10.151 5.240 -1.249 1.00 91.50 189 GLU A CA 1
ATOM 1496 C C . GLU A 1 189 ? 11.535 4.727 -1.690 1.00 91.50 189 GLU A C 1
ATOM 1498 O O . GLU A 1 189 ? 12.195 5.345 -2.519 1.00 91.50 189 GLU A O 1
ATOM 1503 N N . GLN A 1 190 ? 11.934 3.529 -1.247 1.00 92.31 190 GLN A N 1
ATOM 1504 C CA . GLN A 1 190 ? 13.202 2.910 -1.658 1.00 92.31 190 GLN A CA 1
ATOM 1505 C C . GLN A 1 190 ? 13.281 2.629 -3.164 1.00 92.31 190 GLN A C 1
ATOM 1507 O O . GLN A 1 190 ? 14.342 2.788 -3.772 1.00 92.31 190 GLN A O 1
ATOM 1512 N N . ALA A 1 191 ? 12.180 2.184 -3.775 1.00 88.75 191 ALA A N 1
ATOM 1513 C CA . ALA A 1 191 ? 12.128 1.946 -5.212 1.00 88.75 191 ALA A CA 1
ATOM 1514 C C . ALA A 1 191 ? 12.271 3.255 -6.004 1.00 88.75 191 ALA A C 1
ATOM 1516 O O . ALA A 1 191 ? 12.979 3.275 -7.011 1.00 88.75 191 ALA A O 1
ATOM 1517 N N . GLN A 1 192 ? 11.653 4.342 -5.531 1.00 86.88 192 GLN A N 1
ATOM 1518 C CA . GLN A 1 192 ? 11.771 5.669 -6.137 1.00 86.88 192 GLN A CA 1
ATOM 1519 C C . GLN A 1 192 ? 13.194 6.224 -6.025 1.00 86.88 192 GLN A C 1
ATOM 1521 O O . GLN A 1 192 ? 13.753 6.645 -7.037 1.00 86.88 192 GLN A O 1
ATOM 1526 N N . ASP A 1 193 ? 13.814 6.147 -4.845 1.00 87.88 193 ASP A N 1
ATOM 1527 C CA . ASP A 1 193 ? 15.199 6.593 -4.638 1.00 87.88 193 ASP A CA 1
ATOM 1528 C C . ASP A 1 193 ? 16.170 5.844 -5.563 1.00 87.88 193 ASP A C 1
ATOM 1530 O O . ASP A 1 193 ? 17.052 6.436 -6.193 1.00 87.88 193 ASP A O 1
ATOM 1534 N N . LEU A 1 194 ? 15.984 4.527 -5.696 1.00 87.94 194 LEU A N 1
ATOM 1535 C CA . LEU A 1 194 ? 16.785 3.705 -6.597 1.00 87.94 194 LEU A CA 1
ATOM 1536 C C . LEU A 1 194 ? 16.555 4.070 -8.069 1.00 87.94 194 LEU A C 1
ATOM 1538 O O . LEU A 1 194 ? 17.522 4.112 -8.833 1.00 87.94 194 LEU A O 1
ATOM 1542 N N . ALA A 1 195 ? 15.310 4.326 -8.476 1.00 84.12 195 ALA A N 1
ATOM 1543 C CA . ALA A 1 195 ? 14.982 4.741 -9.839 1.00 84.12 195 ALA A CA 1
ATOM 1544 C C . ALA A 1 195 ? 15.625 6.094 -10.183 1.00 84.12 195 ALA A C 1
ATOM 1546 O O . ALA A 1 195 ? 16.284 6.220 -11.216 1.00 84.12 195 ALA A O 1
ATOM 1547 N N . GLN A 1 196 ? 15.533 7.078 -9.286 1.00 85.00 196 GLN A N 1
ATOM 1548 C CA . GLN A 1 196 ? 16.169 8.386 -9.461 1.00 85.00 196 GLN A CA 1
ATOM 1549 C C . GLN A 1 196 ? 17.696 8.281 -9.518 1.00 85.00 196 GLN A C 1
ATOM 1551 O O . GLN A 1 196 ? 18.327 8.866 -10.402 1.00 85.00 196 GLN A O 1
ATOM 1556 N N . PHE A 1 197 ? 18.304 7.486 -8.631 1.00 84.56 197 PHE A N 1
ATOM 1557 C CA . PHE A 1 197 ? 19.744 7.243 -8.665 1.00 84.56 197 PHE A CA 1
ATOM 1558 C C . PHE A 1 197 ? 20.174 6.616 -9.997 1.00 84.56 197 PHE A C 1
ATOM 1560 O O . PHE A 1 197 ? 21.090 7.132 -10.643 1.00 84.56 197 PHE A O 1
ATOM 1567 N N . ARG A 1 198 ? 19.482 5.560 -10.452 1.00 79.88 198 ARG A N 1
ATOM 1568 C CA . ARG A 1 198 ? 19.735 4.917 -11.754 1.00 79.88 198 ARG A CA 1
ATOM 1569 C C . ARG A 1 198 ? 19.638 5.915 -12.903 1.00 79.88 198 ARG A C 1
ATOM 1571 O O . ARG A 1 198 ? 20.532 5.931 -13.748 1.00 79.88 198 ARG A O 1
ATOM 1578 N N . SER A 1 199 ? 18.621 6.777 -12.895 1.00 84.88 199 SER A N 1
ATOM 1579 C CA . SER A 1 199 ? 18.469 7.810 -13.918 1.00 84.88 199 SER A CA 1
ATOM 1580 C C . SER A 1 199 ? 19.621 8.806 -13.909 1.00 84.88 199 SER A C 1
ATOM 1582 O O . SER A 1 199 ? 20.166 9.097 -14.969 1.00 84.88 199 SER A O 1
ATOM 1584 N N . SER A 1 200 ? 20.052 9.287 -12.739 1.00 84.31 200 SER A N 1
ATOM 1585 C CA . SER A 1 200 ? 21.175 10.233 -12.659 1.00 84.31 200 SER A CA 1
ATOM 1586 C C . SER A 1 200 ? 22.480 9.640 -13.208 1.00 84.31 200 SER A C 1
ATOM 1588 O O . SER A 1 200 ? 23.226 10.318 -13.915 1.00 84.31 200 SER A O 1
ATOM 1590 N N . VAL A 1 201 ? 22.727 8.350 -12.953 1.00 85.69 201 VAL A N 1
ATOM 1591 C CA . VAL A 1 201 ? 23.905 7.635 -13.461 1.00 85.69 201 VAL A CA 1
ATOM 1592 C C . VAL A 1 201 ? 23.844 7.497 -14.980 1.00 85.69 201 VAL A C 1
ATOM 1594 O O . VAL A 1 201 ? 24.828 7.800 -15.655 1.00 85.69 201 VAL A O 1
ATOM 1597 N N . ILE A 1 202 ? 22.700 7.079 -15.526 1.00 86.75 202 ILE A N 1
ATOM 1598 C CA . ILE A 1 202 ? 22.510 6.917 -16.974 1.00 86.75 202 ILE A CA 1
ATOM 1599 C C . ILE A 1 202 ? 22.680 8.253 -17.702 1.00 86.75 202 ILE A C 1
ATOM 1601 O O . ILE A 1 202 ? 23.383 8.302 -18.714 1.00 86.75 202 ILE A O 1
ATOM 1605 N N . THR A 1 203 ? 22.112 9.341 -17.177 1.00 85.19 203 THR A N 1
ATOM 1606 C CA . THR A 1 203 ? 22.264 10.684 -17.752 1.00 85.19 203 THR A CA 1
ATOM 1607 C C . THR A 1 203 ? 23.732 11.096 -17.832 1.00 85.19 203 THR A C 1
ATOM 1609 O O . THR A 1 203 ? 24.203 11.497 -18.898 1.00 85.19 203 THR A O 1
ATOM 1612 N N . ASN A 1 204 ? 24.485 10.930 -16.742 1.00 83.81 204 ASN A N 1
ATOM 1613 C CA . ASN A 1 204 ? 25.900 11.302 -16.702 1.00 83.81 204 ASN A CA 1
ATOM 1614 C C . ASN A 1 204 ? 26.740 10.479 -17.687 1.00 83.81 204 ASN A C 1
ATOM 1616 O O . ASN A 1 204 ? 27.471 11.047 -18.499 1.00 83.81 204 ASN A O 1
ATOM 1620 N N . VAL A 1 205 ? 26.586 9.150 -17.670 1.00 87.31 205 VAL A N 1
ATOM 1621 C CA . VAL A 1 205 ? 27.305 8.252 -18.590 1.00 87.31 205 VAL A CA 1
ATOM 1622 C C . VAL A 1 205 ? 26.972 8.587 -20.044 1.00 87.31 205 VAL A C 1
ATOM 1624 O O . VAL A 1 205 ? 27.860 8.606 -20.892 1.00 87.31 205 VAL A O 1
ATOM 1627 N N . THR A 1 206 ? 25.713 8.914 -20.342 1.00 86.25 206 THR A N 1
ATOM 1628 C CA . THR A 1 206 ? 25.288 9.280 -21.698 1.00 86.25 206 THR A CA 1
ATOM 1629 C C . THR A 1 206 ? 26.001 10.537 -22.189 1.00 86.25 206 THR A C 1
ATOM 1631 O O . THR A 1 206 ? 26.524 10.541 -23.302 1.00 86.25 206 THR A O 1
ATOM 1634 N N . HIS A 1 207 ? 26.101 11.586 -21.367 1.00 86.56 207 HIS A N 1
ATOM 1635 C CA . HIS A 1 207 ? 26.842 12.798 -21.731 1.00 86.56 207 HIS A CA 1
ATOM 1636 C C . HIS A 1 207 ? 28.345 12.541 -21.931 1.00 86.56 207 HIS A C 1
ATOM 1638 O O . HIS A 1 207 ? 28.934 13.032 -22.905 1.00 86.56 207 HIS A O 1
ATOM 1644 N N . GLU A 1 208 ? 28.957 11.746 -21.050 1.00 87.19 208 GLU A N 1
ATOM 1645 C CA . GLU A 1 208 ? 30.380 11.399 -21.130 1.00 87.19 208 GLU A CA 1
ATOM 1646 C C . GLU A 1 208 ? 30.715 10.528 -22.343 1.00 87.19 208 GLU A C 1
ATOM 1648 O O . GLU A 1 208 ? 31.804 10.662 -22.895 1.00 87.19 208 GLU A O 1
ATOM 1653 N N . VAL A 1 209 ? 29.788 9.680 -22.804 1.00 88.44 209 VAL A N 1
ATOM 1654 C CA . VAL A 1 209 ? 29.973 8.852 -24.008 1.00 88.44 209 VAL A CA 1
ATOM 1655 C C . VAL A 1 209 ? 29.621 9.616 -25.286 1.00 88.44 209 VAL A C 1
ATOM 1657 O O . VAL A 1 209 ? 30.328 9.485 -26.287 1.00 88.44 209 VAL A O 1
ATOM 1660 N N . ARG A 1 210 ? 28.577 10.457 -25.273 1.00 86.69 210 ARG A N 1
ATOM 1661 C CA . ARG A 1 210 ? 28.149 11.245 -26.442 1.00 86.69 210 ARG A CA 1
ATOM 1662 C C . ARG A 1 210 ? 29.268 12.160 -26.931 1.00 86.69 210 ARG A C 1
ATOM 1664 O O . ARG A 1 210 ? 29.528 12.220 -28.125 1.00 86.69 210 ARG A O 1
ATOM 1671 N N . THR A 1 211 ? 29.968 12.829 -26.018 1.00 88.12 211 THR A N 1
ATOM 1672 C CA . THR A 1 211 ? 31.021 13.799 -26.360 1.00 88.12 211 THR A CA 1
ATOM 1673 C C . THR A 1 211 ? 32.157 13.202 -27.214 1.00 88.12 211 THR A C 1
ATOM 1675 O O . THR A 1 211 ? 32.369 13.687 -28.329 1.00 88.12 211 THR A O 1
ATOM 1678 N N . PRO A 1 212 ? 32.885 12.151 -26.779 1.00 90.88 212 PRO A N 1
ATOM 1679 C CA . PRO A 1 212 ? 33.934 11.542 -27.594 1.00 90.88 212 PRO A CA 1
ATOM 1680 C C . PRO A 1 212 ? 33.373 10.876 -28.854 1.00 90.88 212 PRO A C 1
ATOM 1682 O O . PRO A 1 212 ? 34.035 10.885 -29.890 1.00 90.88 212 PRO A O 1
ATOM 1685 N N . LEU A 1 213 ? 32.150 10.340 -28.806 1.00 89.88 213 LEU A N 1
ATOM 1686 C CA . LEU A 1 213 ? 31.530 9.686 -29.954 1.00 89.88 213 LEU A CA 1
ATOM 1687 C C . LEU A 1 213 ? 31.173 10.679 -31.066 1.00 89.88 213 LEU A C 1
ATOM 1689 O O . LEU A 1 213 ? 31.450 10.405 -32.231 1.00 89.88 213 LEU A O 1
ATOM 1693 N N . THR A 1 214 ? 30.657 11.860 -30.718 1.00 85.94 214 THR A N 1
ATOM 1694 C CA . THR A 1 214 ? 30.416 12.959 -31.666 1.00 85.94 214 THR A CA 1
ATOM 1695 C C . THR A 1 214 ? 31.714 13.412 -32.330 1.00 85.94 214 THR A C 1
ATOM 1697 O O . THR A 1 214 ? 31.735 13.660 -33.534 1.00 85.94 214 THR A O 1
ATOM 1700 N N . VAL A 1 215 ? 32.819 13.468 -31.579 1.00 91.44 215 VAL A N 1
ATOM 1701 C CA . VAL A 1 215 ? 34.144 13.795 -32.130 1.00 91.44 215 VAL A CA 1
ATOM 1702 C C . VAL A 1 215 ? 34.621 12.712 -33.104 1.00 91.44 215 VAL A C 1
ATOM 1704 O O . VAL A 1 215 ? 35.061 13.040 -34.206 1.00 91.44 215 VAL A O 1
ATOM 1707 N N . ILE A 1 216 ? 34.499 11.429 -32.738 1.00 88.75 216 ILE A N 1
ATOM 1708 C CA . ILE A 1 216 ? 34.840 10.299 -33.619 1.00 88.75 216 ILE A CA 1
ATOM 1709 C C . ILE A 1 216 ? 34.018 10.365 -34.909 1.00 88.75 216 ILE A C 1
ATOM 1711 O O . ILE A 1 216 ? 34.596 10.287 -35.991 1.00 88.75 216 ILE A O 1
ATOM 1715 N N . LEU A 1 217 ? 32.701 10.571 -34.804 1.00 88.00 217 LEU A N 1
ATOM 1716 C CA . LEU A 1 217 ? 31.804 10.675 -35.956 1.00 88.00 217 LEU A CA 1
ATOM 1717 C C . LEU A 1 217 ? 32.149 11.870 -36.855 1.00 88.00 217 LEU A C 1
ATOM 1719 O O . LEU A 1 217 ? 32.203 11.728 -38.080 1.00 88.00 217 LEU A O 1
ATOM 1723 N N . GLY A 1 218 ? 32.460 13.024 -36.258 1.00 86.00 218 GLY A N 1
ATOM 1724 C CA . GLY A 1 218 ? 32.920 14.208 -36.982 1.00 86.00 218 GLY A CA 1
ATOM 1725 C C . GLY A 1 218 ? 34.195 13.938 -37.785 1.00 86.00 218 GLY A C 1
ATOM 1726 O O . GLY A 1 218 ? 34.242 14.224 -38.981 1.00 86.00 218 GLY A O 1
ATOM 1727 N N . PHE A 1 219 ? 35.203 13.311 -37.170 1.00 87.31 219 PHE A N 1
ATOM 1728 C CA . PHE A 1 219 ? 36.434 12.940 -37.874 1.00 87.31 219 PHE A CA 1
ATOM 1729 C C . PHE A 1 219 ? 36.213 11.863 -38.938 1.00 87.31 219 PHE A C 1
ATOM 1731 O O . PHE A 1 219 ? 36.834 11.938 -39.997 1.00 87.31 219 PHE A O 1
ATOM 1738 N N . THR A 1 220 ? 35.328 10.888 -38.712 1.00 88.56 220 THR A N 1
ATOM 1739 C CA . THR A 1 220 ? 35.011 9.886 -39.741 1.00 88.56 220 THR A CA 1
ATOM 1740 C C . THR A 1 220 ? 34.321 10.500 -40.949 1.00 88.56 220 THR A C 1
ATOM 1742 O O . THR A 1 220 ? 34.654 10.117 -42.065 1.00 88.56 220 THR A O 1
ATOM 1745 N N . SER A 1 221 ? 33.442 11.487 -40.750 1.00 84.69 221 SER A N 1
ATOM 1746 C CA . SER A 1 221 ? 32.780 12.199 -41.849 1.00 84.69 221 SER A CA 1
ATOM 1747 C C . SER A 1 221 ? 33.798 12.938 -42.728 1.00 84.69 221 SER A C 1
ATOM 1749 O O . SER A 1 221 ? 33.786 12.780 -43.946 1.00 84.69 221 SER A O 1
ATOM 1751 N N . ILE A 1 222 ? 34.770 13.624 -42.108 1.00 87.06 222 ILE A N 1
ATOM 1752 C CA . ILE A 1 222 ? 35.877 14.292 -42.820 1.00 87.06 222 ILE A CA 1
ATOM 1753 C C . ILE A 1 222 ? 36.759 13.273 -43.552 1.00 87.06 222 ILE A C 1
ATOM 1755 O O . ILE A 1 222 ? 37.098 13.460 -44.718 1.00 87.06 222 ILE A O 1
ATOM 1759 N N . LEU A 1 223 ? 37.138 12.177 -42.884 1.00 86.38 223 LEU A N 1
ATOM 1760 C CA . LEU A 1 223 ? 37.959 11.135 -43.502 1.00 86.38 223 LEU A CA 1
ATOM 1761 C C . LEU A 1 223 ? 37.256 10.524 -44.715 1.00 86.38 223 LEU A C 1
ATOM 1763 O O . LEU A 1 223 ? 37.921 10.238 -45.705 1.00 86.38 223 LEU A O 1
ATOM 1767 N N . ARG A 1 224 ? 35.927 10.380 -44.683 1.00 83.19 224 ARG A N 1
ATOM 1768 C CA . ARG A 1 224 ? 35.134 9.791 -45.771 1.00 83.19 224 ARG A CA 1
ATOM 1769 C C . ARG A 1 224 ? 35.320 10.497 -47.117 1.00 83.19 224 ARG A C 1
ATOM 1771 O O . ARG A 1 224 ? 35.185 9.846 -48.149 1.00 83.19 224 ARG A O 1
ATOM 1778 N N . GLU A 1 225 ? 35.651 11.787 -47.113 1.00 81.12 225 GLU A N 1
ATOM 1779 C CA . GLU A 1 225 ? 35.917 12.577 -48.324 1.00 81.12 225 GLU A CA 1
ATOM 1780 C C . GLU A 1 225 ? 37.316 12.326 -48.918 1.00 81.12 225 GLU A C 1
ATOM 1782 O O . GLU A 1 225 ? 37.543 12.620 -50.090 1.00 81.12 225 GLU A O 1
ATOM 1787 N N . GLY A 1 226 ? 38.250 11.775 -48.132 1.00 77.38 226 GLY A N 1
ATOM 1788 C CA . GLY A 1 226 ? 39.664 11.627 -48.496 1.00 77.38 226 GLY A CA 1
ATOM 1789 C C . GLY A 1 226 ? 40.188 10.190 -48.604 1.00 77.38 226 GLY A C 1
ATOM 1790 O O . GLY A 1 226 ? 41.373 10.017 -48.894 1.00 77.38 226 GLY A O 1
ATOM 1791 N N . VAL A 1 227 ? 39.367 9.158 -48.359 1.00 82.88 227 VAL A N 1
ATOM 1792 C CA . VAL A 1 227 ? 39.776 7.741 -48.476 1.00 82.88 227 VAL A CA 1
ATOM 1793 C C . VAL A 1 227 ? 38.958 6.958 -49.500 1.00 82.88 227 VAL A C 1
ATOM 1795 O O . VAL A 1 227 ? 37.731 6.921 -49.447 1.00 82.88 227 VAL A O 1
ATOM 1798 N N . ASP A 1 228 ? 39.675 6.212 -50.346 1.00 81.56 228 ASP A N 1
ATOM 1799 C CA . ASP A 1 228 ? 39.112 5.356 -51.392 1.00 81.56 228 ASP A CA 1
ATOM 1800 C C . ASP A 1 228 ? 39.264 3.855 -51.086 1.00 81.56 228 ASP A C 1
ATOM 1802 O O . ASP A 1 228 ? 40.047 3.421 -50.231 1.00 81.56 228 ASP A O 1
ATOM 1806 N N . GLY A 1 229 ? 38.515 3.031 -51.826 1.00 77.56 229 GLY A N 1
ATOM 1807 C CA . GLY A 1 229 ? 38.657 1.574 -51.832 1.00 77.56 229 GLY A CA 1
ATOM 1808 C C . GLY A 1 229 ? 38.392 0.923 -50.470 1.00 77.56 229 GLY A C 1
ATOM 1809 O O . GLY A 1 229 ? 37.373 1.171 -49.827 1.00 77.56 229 GLY A O 1
ATOM 1810 N N . SER A 1 230 ? 39.307 0.057 -50.029 1.00 75.44 230 SER A N 1
ATOM 1811 C CA . SER A 1 230 ? 39.154 -0.737 -48.802 1.00 75.44 230 SER A CA 1
ATOM 1812 C C . SER A 1 230 ? 39.049 0.106 -47.526 1.00 75.44 230 SER A C 1
ATOM 1814 O O . SER A 1 230 ? 38.399 -0.325 -46.577 1.00 75.44 230 SER A O 1
ATOM 1816 N N . HIS A 1 231 ? 39.648 1.303 -47.490 1.00 81.75 231 HIS A N 1
ATOM 1817 C CA . HIS A 1 231 ? 39.621 2.175 -46.311 1.00 81.75 231 HIS A CA 1
ATOM 1818 C C . HIS A 1 231 ? 38.266 2.860 -46.111 1.00 81.75 231 HIS A C 1
ATOM 1820 O O . HIS A 1 231 ? 37.810 2.969 -44.973 1.00 81.75 231 HIS A O 1
ATOM 1826 N N . ARG A 1 232 ? 37.571 3.219 -47.200 1.00 84.94 232 ARG A N 1
ATOM 1827 C CA . ARG A 1 232 ? 36.217 3.794 -47.142 1.00 84.94 232 ARG A CA 1
ATOM 1828 C C . ARG A 1 232 ? 35.231 2.865 -46.436 1.00 84.94 232 ARG A C 1
ATOM 1830 O O . ARG A 1 232 ? 34.478 3.302 -45.577 1.00 84.94 232 ARG A O 1
ATOM 1837 N N . ARG A 1 233 ? 35.334 1.556 -46.694 1.00 80.62 233 ARG A N 1
ATOM 1838 C CA . ARG A 1 233 ? 34.500 0.538 -46.035 1.00 80.62 233 ARG A CA 1
ATOM 1839 C C . ARG A 1 233 ? 34.695 0.494 -44.513 1.00 80.62 233 ARG A C 1
ATOM 1841 O O . ARG A 1 233 ? 33.740 0.209 -43.796 1.00 80.62 233 ARG A O 1
ATOM 1848 N N . PHE A 1 234 ? 35.907 0.749 -44.013 1.00 83.31 234 PHE A N 1
ATOM 1849 C CA . PHE A 1 234 ? 36.161 0.821 -42.570 1.00 83.31 234 PHE A CA 1
ATOM 1850 C C . PHE A 1 234 ? 35.596 2.107 -41.959 1.00 83.31 234 PHE A C 1
ATOM 1852 O O . PHE A 1 234 ? 35.003 2.041 -40.885 1.00 83.31 234 PHE A O 1
ATOM 1859 N N . VAL A 1 235 ? 35.723 3.245 -42.652 1.00 87.69 235 VAL A N 1
ATOM 1860 C CA . VAL A 1 235 ? 35.120 4.521 -42.228 1.00 87.69 235 VAL A CA 1
ATOM 1861 C C . VAL A 1 235 ? 33.598 4.398 -42.141 1.00 87.69 235 VAL A C 1
ATOM 1863 O O . VAL A 1 235 ? 33.033 4.695 -41.091 1.00 87.69 235 VAL A O 1
ATOM 1866 N N . ASP A 1 236 ? 32.954 3.848 -43.175 1.00 82.44 236 ASP A N 1
ATOM 1867 C CA . ASP A 1 236 ? 31.503 3.617 -43.194 1.00 82.44 236 ASP A CA 1
ATOM 1868 C C . ASP A 1 236 ? 31.054 2.691 -42.047 1.00 82.44 236 ASP A C 1
ATOM 1870 O O . ASP A 1 236 ? 29.982 2.869 -41.465 1.00 82.44 236 ASP A O 1
ATOM 1874 N N . LEU A 1 237 ? 31.869 1.688 -41.695 1.00 82.12 237 LEU A N 1
ATOM 1875 C CA . LEU A 1 237 ? 31.568 0.774 -40.592 1.00 82.12 237 LEU A CA 1
ATOM 1876 C C . LEU A 1 237 ? 31.668 1.464 -39.224 1.00 82.12 237 LEU A C 1
ATOM 1878 O O . LEU A 1 237 ? 30.824 1.207 -38.360 1.00 82.12 237 LEU A O 1
ATOM 1882 N N . ILE A 1 238 ? 32.674 2.323 -39.020 1.00 87.81 238 ILE A N 1
ATOM 1883 C CA . ILE A 1 238 ? 32.821 3.111 -37.787 1.00 87.81 238 ILE A CA 1
ATOM 1884 C C . ILE A 1 238 ? 31.649 4.086 -37.656 1.00 87.81 238 ILE A C 1
ATOM 1886 O O . ILE A 1 238 ? 31.024 4.133 -36.598 1.00 87.81 238 ILE A O 1
ATOM 1890 N N . GLU A 1 239 ? 31.306 4.797 -38.732 1.00 84.12 239 GLU A N 1
ATOM 1891 C CA . GLU A 1 239 ? 30.212 5.772 -38.756 1.00 84.12 239 GLU A CA 1
ATOM 1892 C C . GLU A 1 239 ? 28.869 5.111 -38.406 1.00 84.12 239 GLU A C 1
ATOM 1894 O O . GLU A 1 239 ? 28.208 5.512 -37.446 1.00 84.12 239 GLU A O 1
ATOM 1899 N N . ARG A 1 240 ? 28.513 4.014 -39.092 1.00 80.50 240 ARG A N 1
ATOM 1900 C CA . ARG A 1 240 ? 27.279 3.253 -38.817 1.00 80.50 240 ARG A CA 1
ATOM 1901 C C . ARG A 1 240 ? 27.236 2.701 -37.392 1.00 80.50 240 ARG A C 1
ATOM 1903 O O . ARG A 1 240 ? 26.183 2.699 -36.757 1.00 80.50 240 ARG A O 1
ATOM 1910 N N . SER A 1 241 ? 28.368 2.210 -36.884 1.00 81.19 241 SER A N 1
ATOM 1911 C CA . SER A 1 241 ? 28.443 1.667 -35.522 1.00 81.19 241 SER A CA 1
ATOM 1912 C C . SER A 1 241 ? 28.290 2.762 -34.466 1.00 81.19 241 SER A C 1
ATOM 1914 O O . SER A 1 241 ? 27.601 2.543 -33.471 1.00 81.19 241 SER A O 1
ATOM 1916 N N . GLY A 1 242 ? 28.887 3.936 -34.692 1.00 87.62 242 GLY A N 1
ATOM 1917 C CA . GLY A 1 242 ? 28.776 5.081 -33.792 1.00 87.62 242 GLY A CA 1
ATOM 1918 C C . GLY A 1 242 ? 27.376 5.691 -33.780 1.00 87.62 242 GLY A C 1
ATOM 1919 O O . GLY A 1 242 ? 26.838 5.941 -32.705 1.00 87.62 242 GLY A O 1
ATOM 1920 N N . GLN A 1 243 ? 26.737 5.837 -34.944 1.00 83.00 243 GLN A N 1
ATOM 1921 C CA . GLN A 1 243 ? 25.343 6.288 -35.043 1.00 83.00 243 GLN A CA 1
ATOM 1922 C C . GLN A 1 243 ? 24.385 5.336 -34.316 1.00 83.00 243 GLN A C 1
ATOM 1924 O O . GLN A 1 243 ? 23.546 5.776 -33.533 1.00 83.00 243 GLN A O 1
ATOM 1929 N N . ARG A 1 244 ? 24.562 4.018 -34.490 1.00 81.38 244 ARG A N 1
ATOM 1930 C CA . ARG A 1 244 ? 23.760 3.017 -33.769 1.00 81.38 244 ARG A CA 1
ATOM 1931 C C . ARG A 1 244 ? 23.958 3.095 -32.251 1.00 81.38 244 ARG A C 1
ATOM 1933 O O . ARG A 1 244 ? 23.008 2.889 -31.497 1.00 81.38 244 ARG A O 1
ATOM 1940 N N . LEU A 1 245 ? 25.181 3.371 -31.797 1.00 86.56 245 LEU A N 1
ATOM 1941 C CA . LEU A 1 245 ? 25.472 3.528 -30.373 1.00 86.56 245 LEU A CA 1
ATOM 1942 C C . LEU A 1 245 ? 24.800 4.780 -29.793 1.00 86.56 245 LEU A C 1
ATOM 1944 O O . LEU A 1 245 ? 24.231 4.684 -28.711 1.00 86.56 245 LEU A O 1
ATOM 1948 N N . LEU A 1 246 ? 24.802 5.908 -30.515 1.00 83.88 246 LEU A N 1
ATOM 1949 C CA . LEU A 1 246 ? 24.072 7.115 -30.106 1.00 83.88 246 LEU A CA 1
ATOM 1950 C C . LEU A 1 246 ? 22.574 6.844 -29.948 1.00 83.88 246 LEU A C 1
ATOM 1952 O O . LEU A 1 246 ? 22.038 7.096 -28.877 1.00 83.88 246 LEU A O 1
ATOM 1956 N N . MET A 1 247 ? 21.938 6.219 -30.945 1.00 81.31 247 MET A N 1
ATOM 1957 C CA . MET A 1 247 ? 20.515 5.849 -30.863 1.00 81.31 247 MET A CA 1
ATOM 1958 C C . MET A 1 247 ? 20.210 4.949 -29.656 1.00 81.31 247 MET A C 1
ATOM 1960 O O . MET A 1 247 ? 19.191 5.107 -28.987 1.00 81.31 247 MET A O 1
ATOM 1964 N N . THR A 1 248 ? 21.111 4.008 -29.352 1.00 83.38 248 THR A N 1
ATOM 1965 C CA . THR A 1 248 ? 20.956 3.114 -28.194 1.00 83.38 248 THR A CA 1
ATOM 1966 C C . THR A 1 248 ? 21.070 3.881 -26.877 1.00 83.38 248 THR A C 1
ATOM 1968 O O . THR A 1 248 ? 20.297 3.635 -25.957 1.00 83.38 248 THR A O 1
ATOM 1971 N N . LEU A 1 249 ? 22.024 4.809 -26.778 1.00 85.75 249 LEU A N 1
ATOM 1972 C CA . LEU A 1 249 ? 22.201 5.651 -25.596 1.00 85.75 249 LEU A CA 1
ATOM 1973 C C . LEU A 1 249 ? 20.993 6.558 -25.367 1.00 85.75 249 LEU A C 1
ATOM 1975 O O . LEU A 1 249 ? 20.510 6.631 -24.242 1.00 85.75 249 LEU A O 1
ATOM 1979 N N . ASP A 1 250 ? 20.485 7.187 -26.427 1.00 83.00 250 ASP A N 1
ATOM 1980 C CA . ASP A 1 250 ? 19.304 8.050 -26.358 1.00 83.00 250 ASP A CA 1
ATOM 1981 C C . ASP A 1 250 ? 18.074 7.252 -25.894 1.00 83.00 250 ASP A C 1
ATOM 1983 O O . ASP A 1 250 ? 17.385 7.670 -24.969 1.00 83.00 250 ASP A O 1
ATOM 1987 N N . SER A 1 251 ? 17.886 6.032 -26.408 1.00 82.38 251 SER A N 1
ATOM 1988 C CA . SER A 1 251 ? 16.805 5.138 -25.960 1.00 82.38 251 SER A CA 1
ATOM 1989 C C . SER A 1 251 ? 16.925 4.732 -24.482 1.00 82.38 251 SER A C 1
ATOM 1991 O O . SER A 1 251 ? 15.920 4.622 -23.780 1.00 82.38 251 SER A O 1
ATOM 1993 N N . ILE A 1 252 ? 18.146 4.483 -23.992 1.00 86.00 252 ILE A N 1
ATOM 1994 C CA . ILE A 1 252 ? 18.388 4.144 -22.579 1.00 86.00 252 ILE A CA 1
ATOM 1995 C C . ILE A 1 252 ? 18.116 5.359 -21.684 1.00 86.00 252 ILE A C 1
ATOM 1997 O O . ILE A 1 252 ? 17.560 5.202 -20.597 1.00 86.00 252 ILE A O 1
ATOM 2001 N N . LEU A 1 253 ? 18.497 6.556 -22.131 1.00 83.69 253 LEU A N 1
ATOM 2002 C CA . LEU A 1 253 ? 18.236 7.800 -21.417 1.00 83.69 253 LEU A CA 1
ATOM 2003 C C . LEU A 1 253 ? 16.734 8.078 -21.315 1.00 83.69 253 LEU A C 1
ATOM 2005 O O . LEU A 1 253 ? 16.251 8.343 -20.214 1.00 83.69 253 LEU A O 1
ATOM 2009 N N . ASP A 1 254 ? 16.007 7.956 -22.427 1.00 82.69 254 ASP A N 1
ATOM 2010 C CA . ASP A 1 254 ? 14.553 8.128 -22.470 1.00 82.69 254 ASP A CA 1
ATOM 2011 C C . ASP A 1 254 ? 13.864 7.154 -21.495 1.00 82.69 254 ASP A C 1
ATOM 2013 O O . ASP A 1 254 ? 13.032 7.561 -20.681 1.00 82.69 254 ASP A O 1
ATOM 2017 N N . LEU A 1 255 ? 14.261 5.873 -21.497 1.00 83.88 255 LEU A N 1
ATOM 2018 C CA . LEU A 1 255 ? 13.733 4.875 -20.559 1.00 83.88 255 LEU A CA 1
ATOM 2019 C C . LEU A 1 255 ? 14.020 5.244 -19.097 1.00 83.88 255 LEU A C 1
ATOM 2021 O O . LEU A 1 255 ? 13.141 5.132 -18.246 1.00 83.88 255 LEU A O 1
ATOM 2025 N N . ALA A 1 256 ? 15.235 5.698 -18.793 1.00 84.00 256 ALA A N 1
ATOM 2026 C CA . ALA A 1 256 ? 15.623 6.052 -17.432 1.00 84.00 256 ALA A CA 1
ATOM 2027 C C . ALA A 1 256 ? 14.848 7.269 -16.894 1.00 84.00 256 ALA A C 1
ATOM 2029 O O . ALA A 1 256 ? 14.461 7.295 -15.721 1.00 84.00 256 ALA A O 1
ATOM 2030 N N . GLN A 1 257 ? 14.579 8.256 -17.752 1.00 84.12 257 GLN A N 1
ATOM 2031 C CA . GLN A 1 257 ? 13.761 9.424 -17.414 1.00 84.12 257 GLN A CA 1
ATOM 2032 C C . GLN A 1 257 ? 12.284 9.053 -17.217 1.00 84.12 257 GLN A C 1
ATOM 2034 O O . GLN A 1 257 ? 11.635 9.587 -16.316 1.00 84.12 257 GLN A O 1
ATOM 2039 N N . LEU A 1 258 ? 11.768 8.099 -18.002 1.00 83.94 258 LEU A N 1
ATOM 2040 C CA . LEU A 1 258 ? 10.422 7.546 -17.830 1.00 83.94 258 LEU A CA 1
ATOM 2041 C C . LEU A 1 258 ? 10.281 6.773 -16.510 1.00 83.94 258 LEU A C 1
ATOM 2043 O O . LEU A 1 258 ? 9.336 7.012 -15.761 1.00 83.94 258 LEU A O 1
ATOM 2047 N N . GLU A 1 259 ? 11.218 5.872 -16.196 1.00 80.62 259 GLU A N 1
ATOM 2048 C CA . GLU A 1 259 ? 11.178 5.059 -14.969 1.00 80.62 259 GLU A CA 1
ATOM 2049 C C . GLU A 1 259 ? 11.314 5.895 -13.689 1.00 80.62 259 GLU A C 1
ATOM 2051 O O . GLU A 1 259 ? 10.753 5.540 -12.652 1.00 80.62 259 GLU A O 1
ATOM 2056 N N . SER A 1 260 ? 12.059 7.001 -13.746 1.00 82.50 260 SER A N 1
ATOM 2057 C CA . SER A 1 260 ? 12.265 7.896 -12.602 1.00 82.50 260 SER A CA 1
ATOM 2058 C C . SER A 1 260 ? 11.204 8.992 -12.473 1.00 82.50 260 SER A C 1
ATOM 2060 O O . SER A 1 260 ? 11.183 9.694 -11.459 1.00 82.50 260 SER A O 1
ATOM 2062 N N . GLY A 1 261 ? 10.321 9.140 -13.468 1.00 81.94 261 GLY A N 1
ATOM 2063 C CA . GLY A 1 261 ? 9.314 10.200 -13.508 1.00 81.94 261 GLY A CA 1
ATOM 2064 C C . GLY A 1 261 ? 9.906 11.607 -13.634 1.00 81.94 261 GLY A C 1
ATOM 2065 O O . GLY A 1 261 ? 9.245 12.571 -13.261 1.00 81.94 261 GLY A O 1
ATOM 2066 N N . THR A 1 262 ? 11.149 11.737 -14.112 1.00 78.88 262 THR A N 1
ATOM 2067 C CA . THR A 1 262 ? 11.808 13.036 -14.341 1.00 78.88 262 THR A CA 1
ATOM 2068 C C . THR A 1 262 ? 11.628 13.551 -15.765 1.00 78.88 262 THR A C 1
ATOM 2070 O O . THR A 1 262 ? 12.174 14.602 -16.090 1.00 78.88 262 THR A O 1
ATOM 2073 N N . LEU A 1 263 ? 10.948 12.796 -16.633 1.00 82.62 263 LEU A N 1
ATOM 2074 C CA . LEU A 1 263 ? 10.618 13.255 -17.976 1.00 82.62 263 LEU A CA 1
ATOM 2075 C C . LEU A 1 263 ? 9.640 14.429 -17.866 1.00 82.62 263 LEU A C 1
ATOM 2077 O O . LEU A 1 263 ? 8.504 14.252 -17.426 1.00 82.62 263 LEU A O 1
ATOM 2081 N N . ASP A 1 264 ? 10.105 15.616 -18.237 1.00 79.69 264 ASP A N 1
ATOM 2082 C CA . ASP A 1 264 ? 9.255 16.797 -18.339 1.00 79.69 264 ASP A CA 1
ATOM 2083 C C . ASP A 1 264 ? 8.411 16.675 -19.611 1.00 79.69 264 ASP A C 1
ATOM 2085 O O . ASP A 1 264 ? 8.945 16.355 -20.675 1.00 79.69 264 ASP A O 1
ATOM 2089 N N . VAL A 1 265 ? 7.098 16.851 -19.486 1.00 88.00 265 VAL A N 1
ATOM 2090 C CA . VAL A 1 265 ? 6.148 16.686 -20.594 1.00 88.00 265 VAL A CA 1
ATOM 2091 C C . VAL A 1 265 ? 5.436 18.011 -20.791 1.00 88.00 265 VAL A C 1
ATOM 2093 O O . VAL A 1 265 ? 4.570 18.375 -19.991 1.00 88.00 265 VAL A O 1
ATOM 2096 N N . ASP A 1 266 ? 5.775 18.714 -21.868 1.00 88.88 266 ASP A N 1
ATOM 2097 C CA . ASP A 1 266 ? 5.136 19.983 -22.213 1.00 88.88 266 ASP A CA 1
ATOM 2098 C C . ASP A 1 266 ? 3.983 19.727 -23.191 1.00 88.88 266 ASP A C 1
ATOM 2100 O O . ASP A 1 266 ? 4.111 19.834 -24.413 1.00 88.88 266 ASP A O 1
ATOM 2104 N N . ALA A 1 267 ? 2.847 19.293 -22.637 1.00 91.31 267 ALA A N 1
ATOM 2105 C CA . ALA A 1 267 ? 1.658 18.971 -23.415 1.00 91.31 267 ALA A CA 1
ATOM 2106 C C . ALA A 1 267 ? 0.786 20.212 -23.647 1.00 91.31 267 ALA A C 1
ATOM 2108 O O . ALA A 1 267 ? 0.265 20.817 -22.710 1.00 91.31 267 ALA A O 1
ATOM 2109 N N . TYR A 1 268 ? 0.558 20.541 -24.916 1.00 93.75 268 TYR A N 1
ATOM 2110 C CA . TYR A 1 268 ? -0.365 21.596 -25.333 1.00 93.75 268 TYR A CA 1
ATOM 2111 C C . TYR A 1 268 ? -1.135 21.178 -26.593 1.00 93.75 268 TYR A C 1
ATOM 2113 O O . TYR A 1 268 ? -0.750 20.210 -27.252 1.00 93.75 268 TYR A O 1
ATOM 2121 N N . PRO A 1 269 ? -2.251 21.852 -26.940 1.00 96.38 269 PRO A N 1
ATOM 2122 C CA . PRO A 1 269 ? -3.015 21.525 -28.139 1.00 96.38 269 PRO A CA 1
ATOM 2123 C C . PRO A 1 269 ? -2.173 21.681 -29.412 1.00 96.38 269 PRO A C 1
ATOM 2125 O O . PRO A 1 269 ? -1.795 22.794 -29.783 1.00 96.38 269 PRO A O 1
ATOM 2128 N N . GLN A 1 270 ? -1.916 20.571 -30.103 1.00 93.94 270 GLN A N 1
ATOM 2129 C CA . GLN A 1 270 ? -1.159 20.526 -31.354 1.00 93.94 270 GLN A CA 1
ATOM 2130 C C . GLN A 1 270 ? -1.875 19.683 -32.400 1.00 93.94 270 GLN A C 1
ATOM 2132 O O . GLN A 1 270 ? -2.579 18.731 -32.063 1.00 93.94 270 GLN A O 1
ATOM 2137 N N . ASN A 1 271 ? -1.684 20.025 -33.674 1.00 94.56 271 ASN A N 1
ATOM 2138 C CA . ASN A 1 271 ? -2.156 19.199 -34.777 1.00 94.56 271 ASN A CA 1
ATOM 2139 C C . ASN A 1 271 ? -1.226 17.989 -34.928 1.00 94.56 271 ASN A C 1
ATOM 2141 O O . ASN A 1 271 ? -0.107 18.114 -35.428 1.00 94.56 271 ASN A O 1
ATOM 2145 N N . VAL A 1 272 ? -1.676 16.812 -34.495 1.00 94.12 272 VAL A N 1
ATOM 2146 C CA . VAL A 1 272 ? -0.840 15.600 -34.491 1.00 94.12 272 VAL A CA 1
ATOM 2147 C C . VAL A 1 272 ? -0.484 15.132 -35.902 1.00 94.12 272 VAL A C 1
ATOM 2149 O O . VAL A 1 272 ? 0.531 14.464 -36.081 1.00 94.12 272 VAL A O 1
ATOM 2152 N N . LEU A 1 273 ? -1.278 15.518 -36.908 1.00 94.44 273 LEU A N 1
ATOM 2153 C CA . LEU A 1 273 ? -1.013 15.181 -38.306 1.00 94.44 273 LEU A CA 1
ATOM 2154 C C . LEU A 1 273 ? 0.234 15.889 -38.835 1.00 94.44 273 LEU A C 1
ATOM 2156 O O . LEU A 1 273 ? 0.988 15.282 -39.585 1.00 94.44 273 LEU A O 1
ATOM 2160 N N . ASP A 1 274 ? 0.495 17.125 -38.398 1.00 93.38 274 ASP A N 1
ATOM 2161 C CA . ASP A 1 274 ? 1.703 17.857 -38.797 1.00 93.38 274 ASP A CA 1
ATOM 2162 C C . ASP A 1 274 ? 2.956 17.189 -38.209 1.00 93.38 274 ASP A C 1
ATOM 2164 O O . ASP A 1 274 ? 3.994 17.096 -38.864 1.00 93.38 274 ASP A O 1
ATOM 2168 N N . VAL A 1 275 ? 2.858 16.672 -36.979 1.00 93.44 275 VAL A N 1
ATOM 2169 C CA . VAL A 1 275 ? 3.939 15.906 -36.342 1.00 93.44 275 VAL A CA 1
ATOM 2170 C C . VAL A 1 275 ? 4.172 14.594 -37.093 1.00 93.44 275 VAL A C 1
ATOM 2172 O O . VAL A 1 275 ? 5.306 14.293 -37.463 1.00 93.44 275 VAL A O 1
ATOM 2175 N N . ALA A 1 276 ? 3.107 13.838 -37.367 1.00 93.31 276 ALA A N 1
ATOM 2176 C CA . ALA A 1 276 ? 3.173 12.578 -38.101 1.00 93.31 276 ALA A CA 1
ATOM 2177 C C . ALA A 1 276 ? 3.743 12.751 -39.520 1.00 93.31 276 ALA A C 1
ATOM 2179 O O . ALA A 1 276 ? 4.609 11.973 -39.924 1.00 93.31 276 ALA A O 1
ATOM 2180 N N . ASP A 1 277 ? 3.315 13.783 -40.256 1.00 93.56 277 ASP A N 1
ATOM 2181 C CA . ASP A 1 277 ? 3.807 14.069 -41.608 1.00 93.56 277 ASP A CA 1
ATOM 2182 C C . ASP A 1 277 ? 5.291 14.452 -41.602 1.00 93.56 277 ASP A C 1
ATOM 2184 O O . ASP A 1 277 ? 6.074 13.948 -42.410 1.00 93.56 277 ASP A O 1
ATOM 2188 N N . ASN A 1 278 ? 5.719 15.276 -40.640 1.00 93.31 278 ASN A N 1
ATOM 2189 C CA . ASN A 1 278 ? 7.126 15.642 -40.490 1.00 93.31 278 ASN A CA 1
ATOM 2190 C C . ASN A 1 278 ? 8.016 14.418 -40.241 1.00 93.31 278 ASN A C 1
ATOM 2192 O O . ASN A 1 278 ? 9.055 14.284 -40.888 1.00 93.31 278 ASN A O 1
ATOM 2196 N N . VAL A 1 279 ? 7.609 13.510 -39.349 1.00 93.75 279 VAL A N 1
ATOM 2197 C CA . VAL A 1 279 ? 8.361 12.269 -39.092 1.00 93.75 279 VAL A CA 1
ATOM 2198 C C . VAL A 1 279 ? 8.346 11.355 -40.323 1.00 93.75 279 VAL A C 1
ATOM 2200 O O . VAL A 1 279 ? 9.377 10.811 -40.711 1.00 93.75 279 VAL A O 1
ATOM 2203 N N . ALA A 1 280 ? 7.207 11.213 -41.001 1.00 91.94 280 ALA A N 1
ATOM 2204 C CA . ALA A 1 280 ? 7.120 10.414 -42.221 1.00 91.94 280 ALA A CA 1
ATOM 2205 C C . ALA A 1 280 ? 8.061 10.939 -43.325 1.00 91.94 280 ALA A C 1
ATOM 2207 O O . ALA A 1 280 ? 8.752 10.158 -43.986 1.00 91.94 280 ALA A O 1
ATOM 2208 N N . ASN A 1 281 ? 8.132 12.261 -43.501 1.00 92.19 281 ASN A N 1
ATOM 2209 C CA . ASN A 1 281 ? 8.998 12.908 -44.486 1.00 92.19 281 ASN A CA 1
ATOM 2210 C C . ASN A 1 281 ? 10.490 12.768 -44.154 1.00 92.19 281 ASN A C 1
ATOM 2212 O O . ASN A 1 281 ? 11.302 12.674 -45.076 1.00 92.19 281 ASN A O 1
ATOM 2216 N N . THR A 1 282 ? 10.867 12.706 -42.873 1.00 89.50 282 THR A N 1
ATOM 2217 C CA . THR A 1 282 ? 12.261 12.462 -42.473 1.00 89.50 282 THR A CA 1
ATOM 2218 C C . THR A 1 282 ? 12.659 10.991 -42.585 1.00 89.50 282 THR A C 1
ATOM 2220 O O . THR A 1 282 ? 13.802 10.716 -42.947 1.00 89.50 282 THR A O 1
ATOM 2223 N N . THR A 1 283 ? 11.748 10.039 -42.358 1.00 88.12 283 THR A N 1
ATOM 2224 C CA . THR A 1 283 ? 12.045 8.600 -42.497 1.00 88.12 283 THR A CA 1
ATOM 2225 C C . THR A 1 283 ? 12.049 8.121 -43.957 1.00 88.12 283 THR A C 1
ATOM 2227 O O . THR A 1 283 ? 12.814 7.214 -44.303 1.00 88.12 283 THR A O 1
ATOM 2230 N N . ARG A 1 284 ? 11.240 8.729 -44.838 1.00 90.44 284 ARG A N 1
ATOM 2231 C CA . ARG A 1 284 ? 11.074 8.323 -46.250 1.00 90.44 284 ARG A CA 1
ATOM 2232 C C . ARG A 1 284 ? 12.396 8.071 -47.004 1.00 90.44 284 ARG A C 1
ATOM 2234 O O . ARG A 1 284 ? 12.521 6.982 -47.568 1.00 90.44 284 ARG A O 1
ATOM 2241 N N . PRO A 1 285 ? 13.403 8.971 -46.994 1.00 87.62 285 PRO A N 1
ATOM 2242 C CA . PRO A 1 285 ? 14.641 8.765 -47.751 1.00 87.62 285 PRO A CA 1
ATOM 2243 C C . PRO A 1 285 ? 15.407 7.503 -47.332 1.00 87.62 285 PRO A C 1
ATOM 2245 O O . PRO A 1 285 ? 15.968 6.806 -48.174 1.00 87.62 285 PRO A O 1
ATOM 2248 N N . PHE A 1 286 ? 15.397 7.170 -46.039 1.00 83.31 286 PHE A N 1
ATOM 2249 C CA . PHE A 1 286 ? 16.086 5.991 -45.505 1.00 83.31 286 PHE A CA 1
ATOM 2250 C C . PHE A 1 286 ? 15.379 4.683 -45.869 1.00 83.31 286 PHE A C 1
ATOM 2252 O O . PHE A 1 286 ? 16.028 3.654 -46.074 1.00 83.31 286 PHE A O 1
ATOM 2259 N N . ALA A 1 287 ? 14.048 4.706 -45.946 1.00 85.38 287 ALA A N 1
ATOM 2260 C CA . ALA A 1 287 ? 13.266 3.569 -46.415 1.00 85.38 287 ALA A CA 1
ATOM 2261 C C . ALA A 1 287 ? 13.517 3.313 -47.912 1.00 85.38 287 ALA A C 1
ATOM 2263 O O . ALA A 1 287 ? 13.780 2.175 -48.310 1.00 85.38 287 ALA A O 1
ATOM 2264 N N . GLU A 1 288 ? 13.512 4.376 -48.719 1.00 86.69 288 GLU A N 1
ATOM 2265 C CA . GLU A 1 288 ? 13.759 4.315 -50.163 1.00 86.69 288 GLU A CA 1
ATOM 2266 C C . GLU A 1 288 ? 15.194 3.871 -50.491 1.00 86.69 288 GLU A C 1
ATOM 2268 O O . GLU A 1 288 ? 15.384 3.042 -51.381 1.00 86.69 288 GLU A O 1
ATOM 2273 N N . GLU A 1 289 ? 16.205 4.314 -49.728 1.00 81.25 289 GLU A N 1
ATOM 2274 C CA . GLU A 1 289 ? 17.592 3.828 -49.858 1.00 81.25 289 GLU A CA 1
ATOM 2275 C C . GLU A 1 289 ? 17.687 2.304 -49.655 1.00 81.25 289 GLU A C 1
ATOM 2277 O O . GLU A 1 289 ? 18.490 1.623 -50.296 1.00 81.25 289 GLU A O 1
ATOM 2282 N N . LYS A 1 290 ? 16.826 1.741 -48.800 1.00 79.88 290 LYS A N 1
ATOM 2283 C CA . LYS A 1 290 ? 16.719 0.292 -48.569 1.00 79.88 290 LYS A CA 1
ATOM 2284 C C . LYS A 1 290 ? 15.826 -0.433 -49.583 1.00 79.88 290 LYS A C 1
ATOM 2286 O O . LYS A 1 290 ? 15.597 -1.632 -49.426 1.00 79.88 290 LYS A O 1
ATOM 2291 N N . GLY A 1 291 ? 15.346 0.256 -50.619 1.00 83.06 291 GLY A N 1
ATOM 2292 C CA . GLY A 1 291 ? 14.506 -0.311 -51.674 1.00 83.06 291 GLY A CA 1
ATOM 2293 C C . GLY A 1 291 ? 13.052 -0.553 -51.262 1.00 83.06 291 GLY A C 1
ATOM 2294 O O . GLY A 1 291 ? 12.376 -1.369 -51.889 1.00 83.06 291 GLY A O 1
ATOM 2295 N N . LEU A 1 292 ? 12.578 0.112 -50.204 1.00 86.75 292 LEU A N 1
ATOM 2296 C CA . LEU A 1 292 ? 11.182 0.058 -49.769 1.00 86.75 292 LEU A CA 1
ATOM 2297 C C . LEU A 1 292 ? 10.363 1.151 -50.453 1.00 86.75 292 LEU A C 1
ATOM 2299 O O . LEU A 1 292 ? 10.833 2.274 -50.625 1.00 86.75 292 LEU A O 1
ATOM 2303 N N . THR A 1 293 ? 9.106 0.844 -50.767 1.00 86.31 293 THR A N 1
ATOM 2304 C CA . THR A 1 293 ? 8.116 1.878 -51.093 1.00 86.31 293 THR A CA 1
ATOM 2305 C C . THR A 1 293 ? 7.522 2.406 -49.791 1.00 86.31 293 THR A C 1
ATOM 2307 O O . THR A 1 293 ? 7.055 1.618 -48.967 1.00 86.31 293 THR A O 1
ATOM 2310 N N . PHE A 1 294 ? 7.549 3.725 -49.603 1.00 86.81 294 PHE A N 1
ATOM 2311 C CA . PHE A 1 294 ? 7.024 4.397 -48.415 1.00 86.81 294 PHE A CA 1
ATOM 2312 C C . PHE A 1 294 ? 5.780 5.211 -48.793 1.00 86.81 294 PHE A C 1
ATOM 2314 O O . PHE A 1 294 ? 5.873 6.166 -49.567 1.00 86.81 294 PHE A O 1
ATOM 2321 N N . GLU A 1 295 ? 4.618 4.863 -48.245 1.00 87.69 295 GLU A N 1
ATOM 2322 C CA . GLU A 1 295 ? 3.356 5.572 -48.498 1.00 87.69 295 GLU A CA 1
ATOM 2323 C C . GLU A 1 295 ? 2.783 6.122 -47.190 1.00 87.69 295 GLU A C 1
ATOM 2325 O O . GLU A 1 295 ? 2.747 5.426 -46.174 1.00 87.69 295 GLU A O 1
ATOM 2330 N N . THR A 1 296 ? 2.338 7.381 -47.229 1.00 87.25 296 THR A N 1
ATOM 2331 C CA . THR A 1 296 ? 1.746 8.076 -46.080 1.00 87.25 296 THR A CA 1
ATOM 2332 C C . THR A 1 296 ? 0.266 8.319 -46.359 1.00 87.25 296 THR A C 1
ATOM 2334 O O . THR A 1 296 ? -0.076 8.904 -47.388 1.00 87.25 296 THR A O 1
ATOM 2337 N N . HIS A 1 297 ? -0.611 7.907 -45.442 1.00 88.81 297 HIS A N 1
ATOM 2338 C CA . HIS A 1 297 ? -2.054 8.133 -45.541 1.00 88.81 297 HIS A CA 1
ATOM 2339 C C . HIS A 1 297 ? -2.563 8.881 -44.313 1.00 88.81 297 HIS A C 1
ATOM 2341 O O . HIS A 1 297 ? -2.922 8.262 -43.318 1.00 88.81 297 HIS A O 1
ATOM 2347 N N . LEU A 1 298 ? -2.623 10.209 -44.407 1.00 86.81 298 LEU A N 1
ATOM 2348 C CA . LEU A 1 298 ? -3.167 11.060 -43.351 1.00 86.81 298 LEU A CA 1
ATOM 2349 C C . LEU A 1 298 ? -4.581 11.539 -43.722 1.00 86.81 298 LEU A C 1
ATOM 2351 O O . LEU A 1 298 ? -4.854 11.791 -44.901 1.00 86.81 298 LEU A O 1
ATOM 2355 N N . PRO A 1 299 ? -5.502 11.657 -42.751 1.00 87.88 299 PRO A N 1
ATOM 2356 C CA . PRO A 1 299 ? -6.812 12.254 -42.981 1.00 87.88 299 PRO A CA 1
ATOM 2357 C C . PRO A 1 299 ? -6.691 13.741 -43.355 1.00 87.88 299 PRO A C 1
ATOM 2359 O O . PRO A 1 299 ? -5.788 14.441 -42.914 1.00 87.88 299 PRO A O 1
ATOM 2362 N N . ASN A 1 300 ? -7.638 14.240 -44.157 1.00 83.25 300 ASN A N 1
ATOM 2363 C CA . ASN A 1 300 ? -7.637 15.633 -44.632 1.00 83.25 300 ASN A CA 1
ATOM 2364 C C . ASN A 1 300 ? -8.099 16.653 -43.574 1.00 83.25 300 ASN A C 1
ATOM 2366 O O . ASN A 1 300 ? -7.991 17.857 -43.796 1.00 83.25 300 ASN A O 1
ATOM 2370 N N . GLU A 1 301 ? -8.683 16.192 -42.469 1.00 90.88 301 GLU A N 1
ATOM 2371 C CA . GLU A 1 301 ? -9.205 17.045 -41.403 1.00 90.88 301 GLU A CA 1
ATOM 2372 C C . GLU A 1 301 ? -8.194 17.115 -40.258 1.00 90.88 301 GLU A C 1
ATOM 2374 O O . GLU A 1 301 ? -7.720 16.079 -39.796 1.00 90.88 301 GLU A O 1
ATOM 2379 N N . ALA A 1 302 ? -7.860 18.331 -39.813 1.00 90.94 302 ALA A N 1
ATOM 2380 C CA . ALA A 1 302 ? -6.879 18.548 -38.754 1.00 90.94 302 ALA A CA 1
ATOM 2381 C C . ALA A 1 302 ? -7.301 17.852 -37.452 1.00 90.94 302 ALA A C 1
ATOM 2383 O O . ALA A 1 302 ? -8.439 17.998 -36.997 1.00 90.94 302 ALA A O 1
ATOM 2384 N N . LEU A 1 303 ? -6.364 17.135 -36.830 1.00 93.31 303 LEU A N 1
ATOM 2385 C CA . LEU A 1 303 ? -6.594 16.406 -35.588 1.00 93.31 303 LEU A CA 1
ATOM 2386 C C . LEU A 1 303 ? -5.783 17.057 -34.472 1.00 93.31 303 LEU A C 1
ATOM 2388 O O . LEU A 1 303 ? -4.566 16.906 -34.409 1.00 93.31 303 LEU A O 1
ATOM 2392 N N . TYR A 1 304 ? -6.462 17.784 -33.588 1.00 94.12 304 TYR A N 1
ATOM 2393 C CA . TYR A 1 304 ? -5.822 18.433 -32.448 1.00 94.12 304 TYR A CA 1
ATOM 2394 C C . TYR A 1 304 ? -5.887 17.553 -31.198 1.00 94.12 304 TYR A C 1
ATOM 2396 O O . TYR A 1 304 ? -6.963 17.078 -30.831 1.00 94.12 304 TYR A O 1
ATOM 2404 N N . ALA A 1 305 ? -4.751 17.379 -30.524 1.00 94.25 305 ALA A N 1
ATOM 2405 C CA . ALA A 1 305 ? -4.652 16.702 -29.233 1.00 94.25 305 ALA A CA 1
ATOM 2406 C C . ALA A 1 305 ? -3.667 17.434 -28.312 1.00 94.25 305 ALA A C 1
ATOM 2408 O O . ALA A 1 305 ? -2.769 18.126 -28.790 1.00 94.25 305 ALA A O 1
ATOM 2409 N N . GLU A 1 306 ? -3.834 17.284 -26.997 1.00 96.19 306 GLU A N 1
ATOM 2410 C CA . GLU A 1 306 ? -2.839 17.755 -26.029 1.00 96.19 306 GLU A CA 1
ATOM 2411 C C . GLU A 1 306 ? -1.660 16.789 -26.006 1.00 96.19 306 GLU A C 1
ATOM 2413 O O . GLU A 1 306 ? -1.756 15.684 -25.468 1.00 96.19 306 GLU A O 1
ATOM 2418 N N . VAL A 1 307 ? -0.566 17.193 -26.645 1.00 94.12 307 VAL A N 1
ATOM 2419 C CA . VAL A 1 307 ? 0.637 16.374 -26.789 1.00 94.12 307 VAL A CA 1
ATOM 2420 C C . VAL A 1 307 ? 1.887 17.234 -26.678 1.00 94.12 307 VAL A C 1
ATOM 2422 O O . VAL A 1 307 ? 1.892 18.412 -27.042 1.00 94.12 307 VAL A O 1
ATOM 2425 N N . ASP A 1 308 ? 2.962 16.606 -26.223 1.00 94.25 308 ASP A N 1
ATOM 2426 C CA . ASP A 1 308 ? 4.316 17.092 -26.449 1.00 94.25 308 ASP A CA 1
ATOM 2427 C C . ASP A 1 308 ? 4.756 16.610 -27.841 1.00 94.25 308 ASP A C 1
ATOM 2429 O O . ASP A 1 308 ? 4.899 15.406 -28.082 1.00 94.25 308 ASP A O 1
ATOM 2433 N N . ALA A 1 309 ? 4.903 17.537 -28.790 1.00 92.44 309 ALA A N 1
ATOM 2434 C CA . ALA A 1 309 ? 5.243 17.190 -30.168 1.00 92.44 309 ALA A CA 1
ATOM 2435 C C . ALA A 1 309 ? 6.635 16.582 -30.318 1.00 92.44 309 ALA A C 1
ATOM 2437 O O . ALA A 1 309 ? 6.829 15.779 -31.230 1.00 92.44 309 ALA A O 1
ATOM 2438 N N . GLU A 1 310 ? 7.594 16.925 -29.456 1.00 89.25 310 GLU A N 1
ATOM 2439 C CA . GLU A 1 310 ? 8.937 16.359 -29.543 1.00 89.25 310 GLU A CA 1
ATOM 2440 C C . GLU A 1 310 ? 8.918 14.895 -29.095 1.00 89.25 310 GLU A C 1
ATOM 2442 O O . GLU A 1 310 ? 9.435 14.025 -29.801 1.00 89.25 310 GLU A O 1
ATOM 2447 N N . LEU A 1 311 ? 8.246 14.602 -27.977 1.00 89.19 311 LEU A N 1
ATOM 2448 C CA . LEU A 1 311 ? 8.075 13.230 -27.492 1.00 89.19 311 LEU A CA 1
ATOM 2449 C C . LEU A 1 311 ? 7.224 12.387 -28.447 1.00 89.19 311 LEU A C 1
ATOM 2451 O O . LEU A 1 311 ? 7.564 11.229 -28.709 1.00 89.19 311 LEU A O 1
ATOM 2455 N N . LEU A 1 312 ? 6.158 12.962 -29.016 1.00 92.75 312 LEU A N 1
ATOM 2456 C CA . LEU A 1 312 ? 5.348 12.292 -30.033 1.00 92.75 312 LEU A CA 1
ATOM 2457 C C . LEU A 1 312 ? 6.181 11.985 -31.283 1.00 92.75 312 LEU A C 1
ATOM 2459 O O . LEU A 1 312 ? 6.169 10.848 -31.754 1.00 92.75 312 LEU A O 1
ATOM 2463 N N . ALA A 1 313 ? 6.942 12.956 -31.795 1.00 91.50 313 ALA A N 1
ATOM 2464 C CA . ALA A 1 313 ? 7.800 12.755 -32.958 1.00 91.50 313 ALA A CA 1
ATOM 2465 C C . ALA A 1 313 ? 8.836 11.650 -32.715 1.00 91.50 313 ALA A C 1
ATOM 2467 O O . ALA A 1 313 ? 9.057 10.802 -33.581 1.00 91.50 313 ALA A O 1
ATOM 2468 N N . ARG A 1 314 ? 9.432 11.622 -31.519 1.00 87.31 314 ARG A N 1
ATOM 2469 C CA . ARG A 1 314 ? 10.415 10.612 -31.114 1.00 87.31 314 ARG A CA 1
ATOM 2470 C C . ARG A 1 314 ? 9.789 9.214 -31.049 1.00 87.31 314 ARG A C 1
ATOM 2472 O O . ARG A 1 314 ? 10.345 8.266 -31.602 1.00 87.31 314 ARG A O 1
ATOM 2479 N N . ALA A 1 315 ? 8.595 9.090 -30.463 1.00 88.75 315 ALA A N 1
ATOM 2480 C CA . ALA A 1 315 ? 7.853 7.830 -30.410 1.00 88.75 315 ALA A CA 1
ATOM 2481 C C . ALA A 1 315 ? 7.485 7.310 -31.811 1.00 88.75 315 ALA A C 1
ATOM 2483 O O . ALA A 1 315 ? 7.728 6.141 -32.119 1.00 88.75 315 ALA A O 1
ATOM 2484 N N . LEU A 1 316 ? 6.944 8.174 -32.677 1.00 91.81 316 LEU A N 1
ATOM 2485 C CA . LEU A 1 316 ? 6.615 7.819 -34.060 1.00 91.81 316 LEU A CA 1
ATOM 2486 C C . LEU A 1 316 ? 7.868 7.440 -34.860 1.00 91.81 316 LEU A C 1
ATOM 2488 O O . LEU A 1 316 ? 7.848 6.449 -35.590 1.00 91.81 316 LEU A O 1
ATOM 2492 N N . GLY A 1 317 ? 8.967 8.175 -34.673 1.00 88.06 317 GLY A N 1
ATOM 2493 C CA . GLY A 1 317 ? 10.259 7.886 -35.292 1.00 88.06 317 GLY A CA 1
ATOM 2494 C C . GLY A 1 317 ? 10.769 6.496 -34.921 1.00 88.06 317 GLY A C 1
ATOM 2495 O O . GLY A 1 317 ? 11.094 5.709 -35.805 1.00 88.06 317 GLY A O 1
ATOM 2496 N N . HIS A 1 318 ? 10.728 6.129 -33.635 1.00 84.75 318 HIS A N 1
ATOM 2497 C CA . HIS A 1 318 ? 11.109 4.785 -33.186 1.00 84.75 318 HIS A CA 1
ATOM 2498 C C . HIS A 1 318 ? 10.259 3.680 -33.826 1.00 84.75 318 HIS A C 1
ATOM 2500 O O . HIS A 1 318 ? 10.785 2.621 -34.178 1.00 84.75 318 HIS A O 1
ATOM 2506 N N . LEU A 1 319 ? 8.950 3.895 -33.981 1.00 88.06 319 LEU A N 1
ATOM 2507 C CA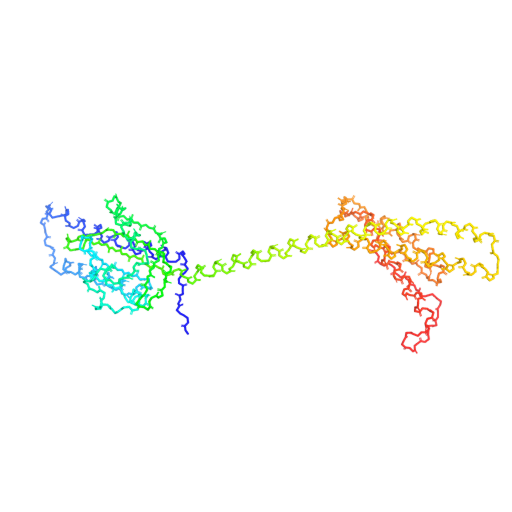 . LEU A 1 319 ? 8.070 2.920 -34.627 1.00 88.06 319 LEU A CA 1
ATOM 2508 C C . LEU A 1 319 ? 8.408 2.757 -36.112 1.00 88.06 319 LEU A C 1
ATOM 2510 O O . LEU A 1 319 ? 8.537 1.626 -36.588 1.00 88.06 319 LEU A O 1
ATOM 2514 N N . LEU A 1 320 ? 8.585 3.867 -36.829 1.00 89.06 320 LEU A N 1
ATOM 2515 C CA . LEU A 1 320 ? 8.891 3.855 -38.257 1.00 89.06 320 LEU A CA 1
ATOM 2516 C C . LEU A 1 320 ? 10.288 3.295 -38.544 1.00 89.06 320 LEU A C 1
ATOM 2518 O O . LEU A 1 320 ? 10.423 2.450 -39.429 1.00 89.06 320 LEU A O 1
ATOM 2522 N N . ASP A 1 321 ? 11.303 3.672 -37.767 1.00 84.81 321 ASP A N 1
ATOM 2523 C CA . ASP A 1 321 ? 12.665 3.145 -37.905 1.00 84.81 321 ASP A CA 1
ATOM 2524 C C . ASP A 1 321 ? 12.702 1.632 -37.663 1.00 84.81 321 ASP A C 1
ATOM 2526 O O . ASP A 1 321 ? 13.292 0.880 -38.452 1.00 84.81 321 ASP A O 1
ATOM 2530 N N . ASN A 1 322 ? 12.010 1.157 -36.620 1.00 83.75 322 ASN A N 1
ATOM 2531 C CA . ASN A 1 322 ? 11.864 -0.274 -36.358 1.00 83.75 322 ASN A CA 1
ATOM 2532 C C . ASN A 1 322 ? 11.165 -0.989 -37.516 1.00 83.75 322 ASN A C 1
ATOM 2534 O O . ASN A 1 322 ? 11.612 -2.059 -37.937 1.00 83.75 322 ASN A O 1
ATOM 2538 N N . ALA A 1 323 ? 10.101 -0.401 -38.063 1.00 86.25 323 ALA A N 1
ATOM 2539 C CA . ALA A 1 323 ? 9.366 -0.987 -39.175 1.00 86.25 323 ALA A CA 1
ATOM 2540 C C . ALA A 1 323 ? 10.230 -1.069 -40.447 1.00 86.25 323 ALA A C 1
ATOM 2542 O O . ALA A 1 323 ? 10.302 -2.128 -41.074 1.00 86.25 323 ALA A O 1
ATOM 2543 N N . VAL A 1 324 ? 10.976 -0.012 -40.780 1.00 86.00 324 VAL A N 1
ATOM 2544 C CA . VAL A 1 324 ? 11.924 0.002 -41.907 1.00 86.00 324 VAL A CA 1
ATOM 2545 C C . VAL A 1 324 ? 12.999 -1.072 -41.737 1.00 86.00 324 VAL A C 1
ATOM 2547 O O . VAL A 1 324 ? 13.290 -1.812 -42.679 1.00 86.00 324 VAL A O 1
ATOM 2550 N N . VAL A 1 325 ? 13.599 -1.193 -40.548 1.00 82.00 325 VAL A N 1
ATOM 2551 C CA . VAL A 1 325 ? 14.629 -2.208 -40.271 1.00 82.00 325 VAL A CA 1
ATOM 2552 C C . VAL A 1 325 ? 14.068 -3.625 -40.389 1.00 82.00 325 VAL A C 1
ATOM 2554 O O . VAL A 1 325 ? 14.702 -4.472 -41.027 1.00 82.00 325 VAL A O 1
ATOM 2557 N N . LEU A 1 326 ? 12.892 -3.889 -39.814 1.00 80.38 326 LEU A N 1
ATOM 2558 C CA . LEU A 1 326 ? 12.251 -5.204 -39.850 1.00 80.38 326 LEU A CA 1
ATOM 2559 C C . LEU A 1 326 ? 11.890 -5.614 -41.281 1.00 80.38 326 LEU A C 1
ATOM 2561 O O . LEU A 1 326 ? 12.258 -6.708 -41.711 1.00 80.38 326 LEU A O 1
ATOM 2565 N N . ILE A 1 327 ? 11.237 -4.737 -42.048 1.00 82.31 327 ILE A N 1
ATOM 2566 C CA . ILE A 1 327 ? 10.810 -5.053 -43.418 1.00 82.31 327 ILE A CA 1
ATOM 2567 C C . ILE A 1 327 ? 12.009 -5.191 -44.361 1.00 82.31 327 ILE A C 1
ATOM 2569 O O . ILE A 1 327 ? 12.065 -6.142 -45.143 1.00 82.31 327 ILE A O 1
ATOM 2573 N N . ALA A 1 328 ? 13.019 -4.323 -44.252 1.00 76.81 328 ALA A N 1
ATOM 2574 C CA . ALA A 1 328 ? 14.239 -4.460 -45.048 1.00 76.81 328 ALA A CA 1
ATOM 2575 C C . ALA A 1 328 ? 14.990 -5.771 -44.746 1.00 76.81 328 ALA A C 1
ATOM 2577 O O . ALA A 1 328 ? 15.546 -6.396 -45.649 1.00 76.81 328 ALA A O 1
ATOM 2578 N N . SER A 1 329 ? 14.976 -6.233 -43.492 1.00 72.06 329 SER A N 1
ATOM 2579 C CA . SER A 1 329 ? 15.586 -7.517 -43.113 1.00 72.06 329 SER A CA 1
ATOM 2580 C C . SER A 1 329 ? 14.842 -8.714 -43.718 1.00 72.06 329 SER A C 1
ATOM 2582 O O . SER A 1 329 ? 15.475 -9.691 -44.123 1.00 72.06 329 SER A O 1
ATOM 2584 N N . LEU A 1 330 ? 13.512 -8.629 -43.845 1.00 72.44 330 LEU A N 1
ATOM 2585 C CA . LEU A 1 330 ? 12.691 -9.652 -44.505 1.00 72.44 330 LEU A CA 1
ATOM 2586 C C . LEU A 1 330 ? 12.961 -9.733 -46.019 1.00 72.44 330 LEU A C 1
ATOM 2588 O O . LEU A 1 330 ? 12.986 -10.833 -46.571 1.00 72.44 330 LEU A O 1
ATOM 2592 N N . LEU A 1 331 ? 13.237 -8.601 -46.675 1.00 64.12 331 LEU A N 1
ATOM 2593 C CA . LEU A 1 331 ? 13.633 -8.531 -48.092 1.00 64.12 331 LEU A CA 1
ATOM 2594 C C . LEU A 1 331 ? 14.962 -9.238 -48.381 1.00 64.12 331 LEU A C 1
ATOM 2596 O O . LEU A 1 331 ? 15.089 -9.926 -49.392 1.00 64.12 331 LEU A O 1
ATOM 2600 N N . VAL A 1 332 ? 15.945 -9.099 -47.488 1.00 58.97 332 VAL A N 1
ATOM 2601 C CA . VAL A 1 332 ? 17.268 -9.733 -47.631 1.00 58.97 332 VAL A CA 1
ATOM 2602 C C . VAL A 1 332 ? 17.226 -11.230 -47.283 1.00 58.97 332 VAL A C 1
ATOM 2604 O O . VAL A 1 332 ? 17.996 -12.011 -47.839 1.00 58.97 332 VAL A O 1
ATOM 2607 N N . GLY A 1 333 ? 16.318 -11.649 -46.393 1.00 55.38 333 GLY A N 1
ATOM 2608 C CA . GLY A 1 333 ? 16.177 -13.039 -45.938 1.00 55.38 333 GLY A CA 1
ATOM 2609 C C . GLY A 1 333 ? 15.451 -13.987 -46.902 1.00 55.38 333 GLY A C 1
ATOM 2610 O O . GLY A 1 333 ? 15.540 -15.201 -46.732 1.00 55.38 333 GLY A O 1
ATOM 2611 N N . GLY A 1 334 ? 14.738 -13.472 -47.908 1.00 45.06 334 GLY A N 1
ATOM 2612 C CA . GLY A 1 334 ? 14.191 -14.256 -49.024 1.00 45.06 334 GLY A CA 1
ATOM 2613 C C . GLY A 1 334 ? 13.150 -15.340 -48.696 1.00 45.06 334 GLY A C 1
ATOM 2614 O O . GLY A 1 334 ? 12.761 -16.064 -49.606 1.00 45.06 334 GLY A O 1
ATOM 2615 N N . LEU A 1 335 ? 12.679 -15.487 -47.452 1.00 39.81 335 LEU A N 1
ATOM 2616 C CA . LEU A 1 335 ? 11.722 -16.534 -47.072 1.00 39.81 335 LEU A CA 1
ATOM 2617 C C . LEU A 1 335 ? 10.826 -16.090 -45.908 1.00 39.81 335 LEU A C 1
ATOM 2619 O O . LEU A 1 335 ? 11.204 -16.168 -44.743 1.00 39.81 335 LEU A O 1
ATOM 2623 N N . VAL A 1 336 ? 9.581 -15.737 -46.230 1.00 40.41 336 VAL A N 1
ATOM 2624 C CA . VAL A 1 336 ? 8.445 -15.926 -45.320 1.00 40.41 336 VAL A CA 1
ATOM 2625 C C . VAL A 1 336 ? 7.611 -17.067 -45.905 1.00 40.41 336 VAL A C 1
ATOM 2627 O O . VAL A 1 336 ? 6.998 -16.926 -46.957 1.00 40.41 336 VAL A O 1
ATOM 2630 N N . GLY A 1 337 ? 7.635 -18.237 -45.261 1.00 42.38 337 GLY A N 1
ATOM 2631 C CA . GLY A 1 337 ? 6.646 -19.297 -45.505 1.00 42.38 337 GLY A CA 1
ATOM 2632 C C . GLY A 1 337 ? 6.670 -20.015 -46.865 1.00 42.38 337 GLY A C 1
ATOM 2633 O O . GLY A 1 337 ? 5.635 -20.519 -47.281 1.00 42.38 337 GLY A O 1
ATOM 2634 N N . GLY A 1 338 ? 7.806 -20.099 -47.564 1.00 33.44 338 GLY A N 1
ATOM 2635 C CA . GLY A 1 338 ? 7.932 -20.956 -48.758 1.00 33.44 338 GLY A CA 1
ATOM 2636 C C . GLY A 1 338 ? 7.206 -20.467 -50.020 1.00 33.44 338 GLY A C 1
ATOM 2637 O O . GLY A 1 338 ? 7.064 -21.240 -50.965 1.00 33.44 338 GLY A O 1
ATOM 2638 N N . ILE A 1 339 ? 6.776 -19.203 -50.067 1.00 36.03 339 ILE A N 1
ATOM 2639 C CA . ILE A 1 339 ? 6.188 -18.583 -51.261 1.00 36.03 339 ILE A CA 1
ATOM 2640 C C . ILE A 1 339 ? 7.223 -17.618 -51.866 1.00 36.03 339 ILE A C 1
ATOM 2642 O O . ILE A 1 339 ? 7.715 -16.748 -51.147 1.00 36.03 339 ILE A O 1
ATOM 2646 N N . PRO A 1 340 ? 7.584 -17.739 -53.158 1.00 34.75 340 PRO A N 1
ATOM 2647 C CA . PRO A 1 340 ? 8.473 -16.779 -53.798 1.00 34.75 340 PRO A CA 1
ATOM 2648 C C . PRO A 1 340 ? 7.756 -15.427 -53.937 1.00 34.75 340 PRO A C 1
ATOM 2650 O O . PRO A 1 340 ? 6.665 -15.355 -54.504 1.00 34.75 340 PRO A O 1
ATOM 2653 N N . LEU A 1 341 ? 8.375 -14.355 -53.437 1.00 44.56 341 LEU A N 1
ATOM 2654 C CA . LEU A 1 341 ? 7.960 -12.972 -53.691 1.00 44.56 341 LEU A CA 1
ATOM 2655 C C . LEU A 1 341 ? 8.145 -12.665 -55.189 1.00 44.56 341 LEU A C 1
ATOM 2657 O O . LEU A 1 341 ? 9.252 -12.391 -55.647 1.00 44.56 341 LEU A O 1
ATOM 2661 N N . LEU A 1 342 ? 7.062 -12.756 -55.964 1.00 34.56 342 LEU A N 1
ATOM 2662 C CA . LEU A 1 342 ? 6.994 -12.324 -57.362 1.00 34.56 342 LEU A CA 1
ATOM 2663 C C . LEU A 1 342 ? 6.316 -10.940 -57.424 1.00 34.56 342 LEU A C 1
ATOM 2665 O O . LEU A 1 342 ? 5.096 -10.854 -57.317 1.00 34.56 342 LEU A O 1
ATOM 2669 N N . GLY A 1 343 ? 7.097 -9.869 -57.610 1.00 36.44 343 GLY A N 1
ATOM 2670 C CA . GLY A 1 343 ? 6.607 -8.498 -57.865 1.00 36.44 343 GLY A CA 1
ATOM 2671 C C . GLY A 1 343 ? 7.360 -7.417 -57.069 1.00 36.44 343 GLY A C 1
ATOM 2672 O O . GLY A 1 343 ? 7.767 -7.698 -55.944 1.00 36.44 343 GLY A O 1
ATOM 2673 N N . PRO A 1 344 ? 7.617 -6.216 -57.634 1.00 41.81 344 PRO A N 1
ATOM 2674 C CA . PRO A 1 344 ? 8.568 -5.266 -57.066 1.00 41.81 344 PRO A CA 1
ATOM 2675 C C . PRO A 1 344 ? 7.963 -4.498 -55.882 1.00 41.81 344 PRO A C 1
ATOM 2677 O O . PRO A 1 344 ? 6.836 -4.026 -55.965 1.00 41.81 344 PRO A O 1
ATOM 2680 N N . ALA A 1 345 ? 8.777 -4.340 -54.837 1.00 42.78 345 ALA A N 1
ATOM 2681 C CA . ALA A 1 345 ? 8.570 -3.548 -53.623 1.00 42.78 345 ALA A CA 1
ATOM 2682 C C . ALA A 1 345 ? 7.556 -4.090 -52.592 1.00 42.78 345 ALA A C 1
ATOM 2684 O O . ALA A 1 345 ? 6.350 -4.147 -52.805 1.00 42.78 345 ALA A O 1
ATOM 2685 N N . LEU A 1 346 ? 8.071 -4.439 -51.409 1.00 44.62 346 LEU A N 1
ATOM 2686 C CA . LEU A 1 346 ? 7.270 -4.490 -50.187 1.00 44.62 346 LEU A CA 1
ATOM 2687 C C . LEU A 1 346 ? 6.938 -3.044 -49.790 1.00 44.62 346 LEU A C 1
ATOM 2689 O O . LEU A 1 346 ? 7.845 -2.253 -49.526 1.00 44.62 346 LEU A O 1
ATOM 2693 N N . THR A 1 347 ? 5.650 -2.704 -49.772 1.00 42.88 347 THR A N 1
ATOM 2694 C CA . THR A 1 347 ? 5.160 -1.386 -49.350 1.00 42.88 347 THR A CA 1
ATOM 2695 C C . THR A 1 347 ? 5.117 -1.310 -47.826 1.00 42.88 347 THR A C 1
ATOM 2697 O O . THR A 1 347 ? 4.429 -2.101 -47.177 1.00 42.88 347 THR A O 1
ATOM 2700 N N . LEU A 1 348 ? 5.832 -0.347 -47.245 1.00 43.66 348 LEU A N 1
ATOM 2701 C CA . LEU A 1 348 ? 5.619 0.074 -45.865 1.00 43.66 348 LEU A CA 1
ATOM 2702 C C . LEU A 1 348 ? 4.415 1.027 -45.861 1.00 43.66 348 LEU A C 1
ATOM 2704 O O . LEU A 1 348 ? 4.541 2.199 -46.210 1.00 43.66 348 LEU A O 1
ATOM 2708 N N . LEU A 1 349 ? 3.245 0.505 -45.494 1.00 41.28 349 LEU A N 1
ATOM 2709 C CA . LEU A 1 349 ? 2.047 1.307 -45.241 1.00 41.28 349 LEU A CA 1
ATOM 2710 C C . LEU A 1 349 ? 2.100 1.826 -43.803 1.00 41.28 349 LEU A C 1
ATOM 2712 O O . LEU A 1 349 ? 1.794 1.092 -42.861 1.00 41.28 349 LEU A O 1
ATOM 2716 N N . ALA A 1 350 ? 2.505 3.083 -43.631 1.00 43.72 350 ALA A N 1
ATOM 2717 C CA . ALA A 1 350 ? 2.407 3.767 -42.350 1.00 43.72 350 ALA A CA 1
ATOM 2718 C C . ALA A 1 350 ? 0.978 4.312 -42.184 1.00 43.72 350 ALA A C 1
ATOM 2720 O O . ALA A 1 350 ? 0.647 5.384 -42.689 1.00 43.72 350 ALA A O 1
ATOM 2721 N N . TYR A 1 351 ? 0.122 3.547 -41.500 1.00 37.47 351 TYR A N 1
ATOM 2722 C CA . TYR A 1 351 ? -1.124 4.064 -40.928 1.00 37.47 351 TYR A CA 1
ATOM 2723 C C . TYR A 1 351 ? -0.775 4.730 -39.589 1.00 37.47 351 TYR A C 1
ATOM 2725 O O . TYR A 1 351 ? -0.722 4.060 -38.557 1.00 37.47 351 TYR A O 1
ATOM 2733 N N . LEU A 1 352 ? -0.440 6.019 -39.657 1.00 41.66 352 LEU A N 1
ATOM 2734 C CA . LEU A 1 352 ? -0.314 6.935 -38.518 1.00 41.66 352 LEU A CA 1
ATOM 2735 C C . LEU A 1 352 ? -1.658 7.630 -38.305 1.00 41.66 352 LEU A C 1
ATOM 2737 O O . LEU A 1 352 ? -2.042 7.789 -37.127 1.00 41.66 352 LEU A O 1
#